Protein AF-A0A7W1TI96-F1 (afdb_monomer_lite)

Secondary structure (DSSP, 8-state):
-HHHHHHHHHHHHHHHHHHHHHHHHHHHHHHHHHHHHHT-GGGG--SEEEEE--S-HHHHHHHHHHHHHHHHTTS-SEEEEEESSTHHHHHHHHHTT--GGGEEEEE-SSHHHHHHHHHHHHHTSSPPPEEEE--HHHHHHHHHHHHTTT--EEE---SS-SS--HHHHHHHHHHHHHHHHHHHHTT-

Sequence (188 aa):
MRPVIAQLIWRAVRRVLGLLFLIALVLTGTGGAIVVQGSRDEADRADTAVLMSDGDALSRAARVERATSLYLNSHISRIIVVGQAPAQAQAILLNRGVQADKLQMIRAPSQQAQLDQLHSAFATGRPIDALLIAEPVEILRLLKMAHDRGLPLRGAPTSRTSAIDLGAVVDEVGRYFTYVLASASAQR

Radius of gyration: 21.71 Å; chains: 1; bounding box: 54×40×67 Å

pLDDT: mean 86.13, std 12.38, range [48.81, 98.19]

Structure (mmCIF, N/CA/C/O backbone):
data_AF-A0A7W1TI96-F1
#
_entry.id   AF-A0A7W1TI96-F1
#
loop_
_atom_site.group_PDB
_atom_site.id
_atom_site.type_symbol
_atom_site.label_atom_id
_atom_site.label_alt_id
_atom_site.label_comp_id
_atom_site.label_asym_id
_atom_site.label_entity_id
_atom_site.label_seq_id
_atom_site.pdbx_PDB_ins_code
_atom_site.Cartn_x
_atom_site.Cartn_y
_atom_site.Cartn_z
_atom_site.occupancy
_atom_site.B_iso_or_equiv
_atom_site.auth_seq_id
_atom_site.auth_comp_id
_atom_site.auth_asym_id
_atom_site.auth_atom_id
_atom_site.pdbx_PDB_model_num
ATOM 1 N N . MET A 1 1 ? 37.351 -5.471 -52.566 1.00 57.81 1 MET A N 1
ATOM 2 C CA . MET A 1 1 ? 37.115 -5.943 -51.177 1.00 57.81 1 MET A CA 1
ATOM 3 C C . MET A 1 1 ? 36.205 -5.053 -50.311 1.00 57.81 1 MET A C 1
ATOM 5 O O . MET A 1 1 ? 35.706 -5.541 -49.309 1.00 57.81 1 MET A O 1
ATOM 9 N N . ARG A 1 2 ? 35.888 -3.801 -50.685 1.00 57.34 2 ARG A N 1
ATOM 10 C CA . ARG A 1 2 ? 34.991 -2.914 -49.907 1.00 57.34 2 ARG A CA 1
ATOM 11 C C . ARG A 1 2 ? 33.478 -3.261 -49.841 1.00 57.34 2 ARG A C 1
ATOM 13 O O . ARG A 1 2 ? 32.876 -2.908 -48.830 1.00 57.34 2 ARG A O 1
ATOM 20 N N . PRO A 1 3 ? 32.833 -3.950 -50.810 1.00 71.56 3 PRO A N 1
ATOM 21 C CA . PRO A 1 3 ? 31.372 -4.122 -50.768 1.00 71.56 3 PRO A CA 1
ATOM 22 C C . PRO A 1 3 ? 30.894 -5.171 -49.749 1.00 71.56 3 PRO A C 1
ATOM 24 O O . PRO A 1 3 ? 29.770 -5.087 -49.262 1.00 71.56 3 PRO A O 1
ATOM 27 N N . VAL A 1 4 ? 31.749 -6.130 -49.374 1.00 78.31 4 VAL A N 1
ATOM 28 C CA . VAL A 1 4 ? 31.388 -7.217 -48.443 1.00 78.31 4 VAL A CA 1
ATOM 29 C C . VAL A 1 4 ? 31.266 -6.705 -47.002 1.00 78.31 4 VAL A C 1
ATOM 31 O O . VAL A 1 4 ? 30.338 -7.073 -46.286 1.00 78.31 4 VAL A O 1
ATOM 34 N N . ILE A 1 5 ? 32.153 -5.789 -46.595 1.00 79.56 5 ILE A N 1
ATOM 35 C CA . ILE A 1 5 ? 32.133 -5.181 -45.255 1.00 79.56 5 ILE A CA 1
ATOM 36 C C . ILE A 1 5 ? 30.872 -4.320 -45.079 1.00 79.56 5 ILE A C 1
ATOM 38 O O . ILE A 1 5 ? 30.198 -4.414 -44.055 1.00 79.56 5 ILE A O 1
ATOM 42 N N . ALA A 1 6 ? 30.488 -3.557 -46.109 1.00 81.50 6 ALA A N 1
ATOM 43 C CA . ALA A 1 6 ? 29.274 -2.740 -46.086 1.00 81.50 6 ALA A CA 1
ATOM 44 C C . ALA A 1 6 ? 27.995 -3.586 -45.920 1.00 81.50 6 ALA A C 1
ATOM 46 O O . ALA A 1 6 ? 27.110 -3.227 -45.144 1.00 81.50 6 ALA A O 1
ATOM 47 N N . GLN A 1 7 ? 27.911 -4.744 -46.584 1.00 83.56 7 GLN A N 1
ATOM 48 C CA . GLN A 1 7 ? 26.760 -5.649 -46.461 1.00 83.56 7 GLN A CA 1
ATOM 49 C C . GLN A 1 7 ? 26.653 -6.307 -45.077 1.00 83.56 7 GLN A C 1
ATOM 51 O O . GLN A 1 7 ? 25.543 -6.497 -44.571 1.00 83.56 7 GLN A O 1
ATOM 56 N N . LEU A 1 8 ? 27.781 -6.646 -44.448 1.00 83.62 8 LEU A N 1
ATOM 57 C CA . LEU A 1 8 ? 27.800 -7.206 -43.093 1.00 83.62 8 LEU A CA 1
ATOM 58 C C . LEU A 1 8 ? 27.370 -6.169 -42.048 1.00 83.62 8 LEU A C 1
ATOM 60 O O . LEU A 1 8 ? 26.521 -6.473 -41.207 1.00 83.62 8 LEU A O 1
ATOM 64 N N . ILE A 1 9 ? 27.873 -4.935 -42.155 1.00 87.25 9 ILE A N 1
ATOM 65 C CA . ILE A 1 9 ? 27.479 -3.821 -41.278 1.00 87.25 9 ILE A CA 1
ATOM 66 C C . ILE A 1 9 ? 25.983 -3.530 -41.431 1.00 87.25 9 ILE A C 1
ATOM 68 O O . ILE A 1 9 ? 25.269 -3.443 -40.434 1.00 87.25 9 ILE A O 1
ATOM 72 N N . TRP A 1 10 ? 25.472 -3.474 -42.664 1.00 92.31 10 TRP A N 1
ATOM 73 C CA . TRP A 1 10 ? 24.050 -3.227 -42.917 1.00 92.31 10 TRP A CA 1
ATOM 74 C C . TRP A 1 10 ? 23.138 -4.295 -42.295 1.00 92.31 10 TRP A C 1
ATOM 76 O O . TRP A 1 10 ? 22.109 -3.981 -41.694 1.00 92.31 10 TRP A O 1
ATOM 86 N N . ARG A 1 11 ? 23.531 -5.574 -42.373 1.00 88.31 11 ARG A N 1
ATOM 87 C CA . ARG A 1 11 ? 22.797 -6.679 -41.733 1.00 88.31 11 ARG A CA 1
ATOM 88 C C . ARG A 1 11 ? 22.798 -6.572 -40.209 1.00 88.31 11 ARG A C 1
ATOM 90 O O . ARG A 1 11 ? 21.765 -6.846 -39.598 1.00 88.31 11 ARG A O 1
ATOM 97 N N . ALA A 1 12 ? 23.921 -6.182 -39.607 1.00 87.25 12 ALA A N 1
ATOM 98 C CA . ALA A 1 12 ? 24.024 -5.983 -38.163 1.00 87.25 12 ALA A CA 1
ATOM 99 C C . ALA A 1 12 ? 23.146 -4.812 -37.695 1.00 87.25 12 ALA A C 1
ATOM 101 O O . ALA A 1 12 ? 22.328 -4.991 -36.795 1.00 87.25 12 ALA A O 1
ATOM 102 N N . VAL A 1 13 ? 23.22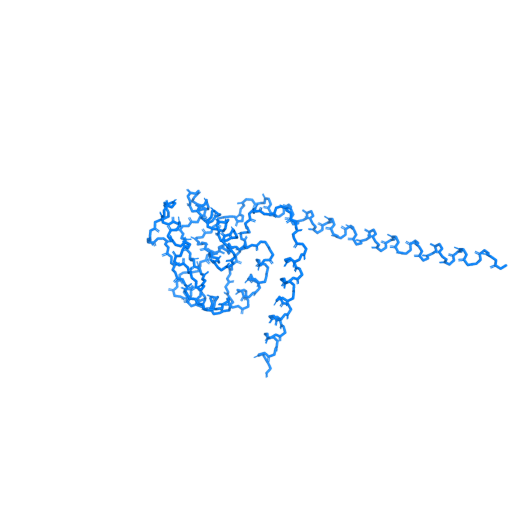1 -3.663 -38.375 1.00 92.19 13 VAL A N 1
ATOM 103 C CA . VAL A 1 13 ? 22.394 -2.479 -38.081 1.00 92.19 13 VAL A CA 1
ATOM 104 C C . VAL A 1 13 ? 20.906 -2.810 -38.173 1.00 92.19 13 VAL A C 1
ATOM 106 O O . VAL A 1 13 ? 20.147 -2.494 -37.259 1.00 92.19 13 VAL A O 1
ATOM 109 N N . ARG A 1 14 ? 20.481 -3.528 -39.222 1.00 93.12 14 ARG A N 1
ATOM 110 C CA . ARG A 1 14 ? 19.075 -3.930 -39.382 1.00 93.12 14 ARG A CA 1
ATOM 111 C C . ARG A 1 14 ? 18.589 -4.835 -38.247 1.00 93.12 14 ARG A C 1
ATOM 113 O O . ARG A 1 14 ? 17.446 -4.710 -37.820 1.00 93.12 14 ARG A O 1
ATOM 120 N N . ARG A 1 15 ? 19.438 -5.745 -37.757 1.00 91.12 15 ARG A N 1
ATOM 121 C CA . ARG A 1 15 ? 19.101 -6.621 -36.621 1.00 91.12 15 ARG A CA 1
ATOM 122 C C . ARG A 1 15 ? 18.980 -5.837 -35.320 1.00 91.12 15 ARG A C 1
ATOM 124 O O . ARG A 1 15 ? 18.021 -6.058 -34.590 1.00 91.12 15 ARG A O 1
ATOM 131 N N . VAL A 1 16 ? 19.905 -4.915 -35.058 1.00 89.75 16 VAL A N 1
ATOM 132 C CA . VAL A 1 16 ? 19.862 -4.063 -33.861 1.00 89.75 16 VAL A CA 1
ATOM 133 C C . VAL A 1 16 ? 18.617 -3.177 -33.875 1.00 89.75 16 VAL A C 1
ATOM 135 O O . VAL A 1 16 ? 17.892 -3.145 -32.888 1.00 89.75 16 VAL A O 1
ATOM 138 N N . LEU A 1 17 ? 18.303 -2.537 -35.005 1.00 91.56 17 LEU A N 1
ATOM 139 C CA . LEU A 1 17 ? 17.076 -1.747 -35.152 1.00 91.56 17 LEU A CA 1
ATOM 140 C C . LEU A 1 17 ? 15.813 -2.595 -34.969 1.00 91.56 17 LEU A C 1
ATOM 142 O O . LEU A 1 17 ? 14.894 -2.167 -34.280 1.00 91.56 17 LEU A O 1
ATOM 146 N N . GLY A 1 18 ? 15.779 -3.805 -35.536 1.00 93.00 18 GLY A N 1
ATOM 147 C CA . GLY A 1 18 ? 14.663 -4.733 -35.343 1.00 93.00 18 GLY A CA 1
ATOM 148 C C . GLY A 1 18 ? 14.475 -5.134 -33.877 1.00 93.00 18 GLY A C 1
ATOM 149 O O . GLY A 1 18 ? 13.346 -5.165 -33.394 1.00 93.00 18 GLY A O 1
ATOM 150 N N . LEU A 1 19 ? 15.571 -5.379 -33.152 1.00 91.56 19 LEU A N 1
ATOM 151 C CA . LEU A 1 19 ? 15.536 -5.689 -31.723 1.00 91.56 19 LEU A CA 1
ATOM 152 C C . LEU A 1 19 ? 15.046 -4.491 -30.899 1.00 91.56 19 LEU A C 1
ATOM 154 O O . LEU A 1 19 ? 14.174 -4.653 -30.053 1.00 91.56 19 LEU A O 1
ATOM 158 N N . LEU A 1 20 ? 15.566 -3.290 -31.167 1.00 90.31 20 LEU A N 1
ATOM 159 C CA . LEU A 1 20 ? 15.141 -2.065 -30.484 1.00 90.31 20 LEU A CA 1
ATOM 160 C C . LEU A 1 20 ? 13.660 -1.768 -30.732 1.00 90.31 20 LEU A C 1
ATOM 162 O O . LEU A 1 20 ? 12.947 -1.413 -29.798 1.00 90.31 20 LEU A O 1
ATOM 166 N N . PHE A 1 21 ? 13.184 -1.967 -31.962 1.00 91.94 21 PHE A N 1
ATOM 167 C CA . PHE A 1 21 ? 11.772 -1.813 -32.298 1.00 91.94 21 PHE A CA 1
ATOM 168 C C . PHE A 1 21 ? 10.899 -2.829 -31.555 1.00 91.94 21 PHE A C 1
ATOM 170 O O . PHE A 1 21 ? 9.871 -2.456 -30.999 1.00 91.94 21 PHE A O 1
ATOM 177 N N . LEU A 1 22 ? 11.326 -4.094 -31.481 1.00 89.88 22 LEU A N 1
ATOM 178 C CA . LEU A 1 22 ? 10.620 -5.123 -30.719 1.00 89.88 22 LEU A CA 1
ATOM 179 C C . LEU A 1 22 ? 10.555 -4.771 -29.225 1.00 89.88 22 LEU A C 1
ATOM 181 O O . LEU A 1 22 ? 9.485 -4.858 -28.630 1.00 89.88 22 LEU A O 1
ATOM 185 N N . ILE A 1 23 ? 11.671 -4.331 -28.633 1.00 86.44 23 ILE A N 1
ATOM 186 C CA . ILE A 1 23 ? 11.723 -3.885 -27.233 1.00 86.44 23 ILE A CA 1
ATOM 187 C C . ILE A 1 23 ? 10.769 -2.708 -27.016 1.00 86.44 23 ILE A C 1
ATOM 189 O O . ILE A 1 23 ? 9.973 -2.738 -26.082 1.00 86.44 23 ILE A O 1
ATOM 193 N N . ALA A 1 24 ? 10.796 -1.701 -27.892 1.00 86.56 24 ALA A N 1
ATOM 194 C CA . ALA A 1 24 ? 9.890 -0.558 -27.815 1.00 86.56 24 ALA A CA 1
ATOM 195 C C . ALA A 1 24 ? 8.417 -0.984 -27.922 1.00 86.56 24 ALA A C 1
ATOM 197 O O . ALA A 1 24 ? 7.582 -0.488 -27.167 1.00 86.56 24 ALA A O 1
ATOM 198 N N . LEU A 1 25 ? 8.097 -1.934 -28.807 1.00 87.81 25 LEU A N 1
ATOM 199 C CA . LEU A 1 25 ? 6.744 -2.460 -28.977 1.00 87.81 25 LEU A CA 1
ATOM 200 C C . LEU A 1 25 ? 6.269 -3.208 -27.726 1.00 87.81 25 LEU A C 1
ATOM 202 O O . LEU A 1 25 ? 5.147 -2.991 -27.277 1.00 8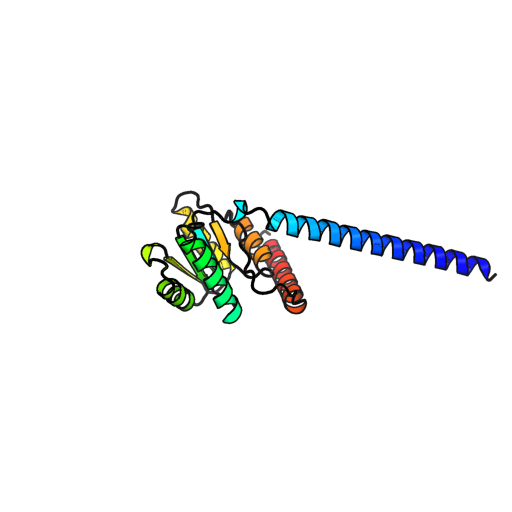7.81 25 LEU A O 1
ATOM 206 N N . VAL A 1 26 ? 7.131 -4.039 -27.131 1.00 85.19 26 VAL A N 1
ATOM 207 C CA . VAL A 1 26 ? 6.838 -4.737 -25.872 1.00 85.19 26 VAL A CA 1
ATOM 208 C C . VAL A 1 26 ? 6.634 -3.726 -24.750 1.00 85.19 26 VAL A C 1
ATOM 210 O O . VAL A 1 26 ? 5.613 -3.782 -24.072 1.00 85.19 26 VAL A O 1
ATOM 213 N N . LEU A 1 27 ? 7.535 -2.759 -24.579 1.00 78.62 27 LEU A N 1
ATOM 214 C CA . LEU A 1 27 ? 7.408 -1.738 -23.535 1.00 78.62 27 LEU A CA 1
ATOM 215 C C . LEU A 1 27 ? 6.129 -0.909 -23.699 1.00 78.62 27 LEU A C 1
ATOM 217 O O . LEU A 1 27 ? 5.429 -0.671 -22.719 1.00 78.62 27 LEU A O 1
ATOM 221 N N . THR A 1 28 ? 5.780 -0.532 -24.929 1.00 75.56 28 THR A N 1
ATOM 222 C CA . THR A 1 28 ? 4.574 0.260 -25.216 1.00 75.56 28 THR A CA 1
ATOM 223 C C . THR A 1 28 ? 3.301 -0.563 -25.034 1.00 75.56 28 THR A C 1
ATOM 225 O O . THR A 1 28 ? 2.344 -0.083 -24.434 1.00 75.56 28 THR A O 1
ATOM 228 N N . GLY A 1 29 ? 3.287 -1.816 -25.497 1.00 74.31 29 GLY A N 1
ATOM 229 C CA . GLY A 1 29 ? 2.151 -2.723 -25.327 1.00 74.31 29 GLY A CA 1
ATOM 230 C C . GLY A 1 29 ? 1.895 -3.057 -23.859 1.00 74.31 29 GLY A C 1
ATOM 231 O O . GLY A 1 29 ? 0.760 -2.985 -23.392 1.00 74.31 29 GLY A O 1
ATOM 232 N N . THR A 1 30 ? 2.960 -3.343 -23.108 1.00 71.50 30 THR A N 1
ATOM 233 C CA . THR A 1 30 ? 2.866 -3.629 -21.669 1.00 71.50 30 THR A CA 1
ATOM 234 C C . THR A 1 30 ? 2.482 -2.368 -20.892 1.00 71.50 30 THR A C 1
ATOM 236 O O . THR A 1 30 ? 1.588 -2.416 -20.054 1.00 71.50 30 THR A O 1
ATOM 239 N N . GLY A 1 31 ? 3.081 -1.217 -21.220 1.00 63.94 31 GLY A N 1
ATOM 240 C CA . GLY A 1 31 ? 2.743 0.075 -20.619 1.00 63.94 31 GLY A CA 1
ATOM 241 C C . GLY A 1 31 ? 1.288 0.481 -20.865 1.00 63.94 31 GLY A C 1
ATOM 242 O O . GLY A 1 31 ? 0.594 0.877 -19.933 1.00 63.94 31 GLY A O 1
ATOM 243 N N . GLY A 1 32 ? 0.788 0.307 -22.091 1.00 58.81 32 GLY A N 1
ATOM 244 C CA . GLY A 1 32 ? -0.608 0.579 -22.438 1.00 58.81 32 GLY A CA 1
ATOM 245 C C . GLY A 1 32 ? -1.593 -0.333 -21.703 1.00 58.81 32 GLY A C 1
ATOM 246 O O . GLY A 1 32 ? -2.607 0.142 -21.194 1.00 58.81 32 GLY A O 1
ATOM 247 N N . ALA A 1 33 ? -1.277 -1.626 -21.574 1.00 60.78 33 ALA A N 1
ATOM 248 C CA . ALA A 1 33 ? -2.098 -2.566 -20.812 1.00 60.78 33 ALA A CA 1
ATOM 249 C C . ALA A 1 33 ? -2.179 -2.194 -19.321 1.00 60.78 33 ALA A C 1
ATOM 251 O O . ALA A 1 33 ? -3.256 -2.284 -18.733 1.00 60.78 33 ALA A O 1
ATOM 252 N N . ILE A 1 34 ? -1.077 -1.718 -18.731 1.00 60.72 34 ILE A N 1
ATOM 253 C CA . ILE A 1 34 ? -1.038 -1.243 -17.340 1.00 60.72 34 ILE A CA 1
ATOM 254 C C . ILE A 1 34 ? -1.943 -0.016 -17.157 1.00 60.72 34 ILE A C 1
ATOM 256 O O . ILE A 1 34 ? -2.713 0.035 -16.200 1.00 60.72 34 ILE A O 1
ATOM 260 N N . VAL A 1 35 ? -1.913 0.941 -18.092 1.00 59.09 35 VAL A N 1
ATOM 261 C CA . VAL A 1 35 ? -2.764 2.145 -18.035 1.00 59.09 35 VAL A CA 1
ATOM 262 C C . VAL A 1 35 ? -4.248 1.789 -18.152 1.00 59.09 35 VAL A C 1
ATOM 264 O O . VAL A 1 35 ? -5.061 2.262 -17.362 1.00 59.09 35 VAL A O 1
ATOM 267 N N . VAL A 1 36 ? -4.609 0.921 -19.102 1.00 56.41 36 VAL A N 1
ATOM 268 C CA . VAL A 1 36 ? -6.010 0.518 -19.307 1.00 56.41 36 VAL A CA 1
ATOM 269 C C . VAL A 1 36 ? -6.534 -0.285 -18.114 1.00 56.41 36 VAL A C 1
ATOM 271 O O . VAL A 1 36 ? -7.655 -0.047 -17.668 1.00 56.41 36 VAL A O 1
ATOM 274 N N . GLN A 1 37 ? -5.731 -1.185 -17.542 1.00 55.09 37 GLN A N 1
ATOM 275 C CA . GLN A 1 37 ? -6.130 -1.936 -16.347 1.00 55.09 37 GLN A CA 1
ATOM 276 C C . GLN A 1 37 ? -6.225 -1.048 -15.100 1.00 55.09 37 GLN A C 1
ATOM 278 O O . GLN A 1 37 ? -7.127 -1.256 -14.294 1.00 55.09 37 GLN A O 1
ATOM 283 N N . GLY A 1 38 ? -5.377 -0.022 -14.979 1.00 50.00 38 GLY A N 1
ATOM 284 C CA . GLY A 1 38 ? -5.457 0.966 -13.899 1.00 50.00 38 GLY A CA 1
ATOM 285 C C . GLY A 1 38 ? -6.702 1.860 -13.949 1.00 50.00 38 GLY A C 1
ATOM 286 O O . GLY A 1 38 ? -7.056 2.449 -12.936 1.00 50.00 38 GLY A O 1
ATOM 287 N N . SER A 1 39 ? -7.380 1.947 -15.100 1.00 48.81 39 SER A N 1
ATOM 288 C CA . SER A 1 39 ? -8.578 2.782 -15.292 1.00 48.81 39 SER A CA 1
ATOM 289 C C . SER A 1 39 ? -9.915 2.080 -15.014 1.00 48.81 39 SER A C 1
ATOM 291 O O . SER A 1 39 ? -10.964 2.718 -15.067 1.00 48.81 39 SER A O 1
ATOM 293 N N . ARG A 1 40 ? -9.918 0.770 -14.721 1.00 50.56 40 ARG A N 1
ATOM 294 C CA . ARG A 1 40 ? -11.144 0.062 -14.319 1.00 50.56 40 ARG A CA 1
ATOM 295 C C . ARG A 1 40 ? -11.414 0.295 -12.828 1.00 50.56 40 ARG A C 1
ATOM 297 O O . ARG A 1 40 ? -10.944 -0.455 -11.978 1.00 50.56 40 ARG A O 1
ATOM 304 N N . ASP A 1 41 ? -12.229 1.314 -12.563 1.00 51.53 41 ASP A N 1
ATOM 305 C CA . ASP A 1 41 ? -12.800 1.767 -11.276 1.00 51.53 41 ASP A CA 1
ATOM 306 C C . ASP A 1 41 ? -13.378 0.670 -10.346 1.00 51.53 41 ASP A C 1
ATOM 308 O O . ASP A 1 41 ? -13.658 0.917 -9.174 1.00 51.53 41 ASP A O 1
ATOM 312 N N . GLU A 1 42 ? -13.550 -0.566 -10.816 1.00 48.91 42 GLU A N 1
ATOM 313 C CA . GLU A 1 42 ? -14.016 -1.695 -9.998 1.00 48.91 42 GLU A CA 1
ATOM 314 C C . GLU A 1 42 ? -12.94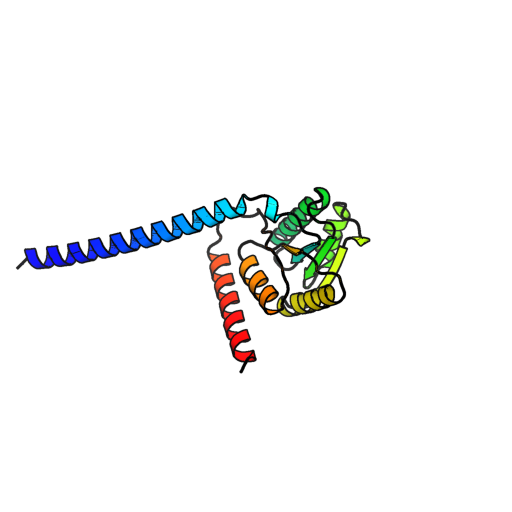3 -2.227 -9.029 1.00 48.91 42 GLU A C 1
ATOM 316 O O . GLU A 1 42 ? -13.265 -2.939 -8.076 1.00 48.91 42 GLU A O 1
ATOM 321 N N . ALA A 1 43 ? -11.673 -1.854 -9.218 1.00 56.09 43 ALA A N 1
ATOM 322 C CA . ALA A 1 43 ? -10.571 -2.288 -8.360 1.00 56.09 43 ALA A CA 1
ATOM 323 C C . ALA A 1 43 ? -10.514 -1.586 -6.986 1.00 56.09 43 ALA A C 1
ATOM 325 O O . ALA A 1 43 ? -9.838 -2.094 -6.094 1.00 56.09 43 ALA A O 1
ATOM 326 N N . ASP A 1 44 ? -11.238 -0.479 -6.784 1.00 67.88 44 ASP A N 1
ATOM 327 C CA . ASP A 1 44 ? -11.075 0.386 -5.603 1.00 67.88 44 ASP A CA 1
ATOM 328 C C . ASP A 1 44 ? -12.047 0.098 -4.444 1.00 67.88 44 ASP A C 1
ATOM 330 O O . ASP A 1 44 ? -11.891 0.683 -3.374 1.00 67.88 44 ASP A O 1
ATOM 334 N N . ARG A 1 45 ? -13.042 -0.789 -4.599 1.00 83.62 45 ARG A N 1
ATOM 335 C CA . ARG A 1 45 ? -13.914 -1.195 -3.477 1.00 83.62 45 ARG A CA 1
ATOM 336 C C . ARG A 1 45 ? -13.357 -2.412 -2.760 1.00 83.62 45 ARG A C 1
ATOM 338 O O . ARG A 1 45 ? -13.143 -3.432 -3.407 1.00 83.62 45 ARG A O 1
ATOM 345 N N . ALA A 1 46 ? -13.186 -2.323 -1.446 1.00 90.88 46 ALA A N 1
ATOM 346 C CA . ALA A 1 46 ? -12.793 -3.432 -0.578 1.00 90.88 46 ALA A CA 1
ATOM 347 C C . ALA A 1 46 ? -13.348 -3.221 0.834 1.00 90.88 46 ALA A C 1
ATOM 349 O O . ALA A 1 46 ? -13.712 -2.108 1.198 1.00 90.88 46 ALA A O 1
ATOM 350 N N . ASP A 1 47 ? -13.376 -4.249 1.677 1.00 92.75 47 ASP A N 1
ATOM 351 C CA . ASP A 1 47 ? -13.869 -4.073 3.047 1.00 92.75 47 ASP A CA 1
ATOM 352 C C . ASP A 1 47 ? -12.885 -3.257 3.894 1.00 92.75 47 ASP A C 1
ATOM 354 O O . ASP A 1 47 ? -13.291 -2.447 4.737 1.00 92.75 47 ASP A O 1
ATOM 358 N N . THR A 1 48 ? -11.584 -3.456 3.667 1.00 94.88 48 THR A N 1
ATOM 359 C CA . THR A 1 48 ? -10.505 -2.891 4.485 1.00 94.88 48 THR A CA 1
ATOM 360 C C . THR A 1 48 ? -9.377 -2.319 3.628 1.00 94.88 48 THR A C 1
ATOM 362 O O . THR A 1 48 ? -9.013 -2.890 2.607 1.00 94.88 48 THR A O 1
ATOM 365 N N . ALA A 1 49 ? -8.754 -1.227 4.067 1.00 95.88 49 ALA A N 1
ATOM 366 C CA . ALA A 1 49 ? -7.446 -0.816 3.561 1.00 95.88 49 ALA A CA 1
ATOM 367 C C . ALA A 1 49 ? -6.334 -1.140 4.559 1.00 95.88 49 ALA A C 1
ATOM 369 O O . ALA A 1 49 ? -6.477 -0.931 5.760 1.00 95.88 49 ALA A O 1
ATOM 370 N N . VAL A 1 50 ? -5.203 -1.596 4.041 1.00 96.75 50 VAL A N 1
ATOM 371 C CA . VAL A 1 50 ? -3.941 -1.804 4.740 1.00 96.75 50 VAL A CA 1
ATOM 372 C C . VAL A 1 50 ? -3.008 -0.668 4.342 1.00 96.75 50 VAL A C 1
ATOM 374 O O . VAL A 1 50 ? -2.508 -0.614 3.221 1.00 96.75 50 VAL A O 1
ATOM 377 N N . LEU A 1 51 ? -2.790 0.264 5.260 1.00 96.44 51 LEU A N 1
ATOM 378 C CA . LEU A 1 51 ? -1.951 1.437 5.062 1.00 96.44 51 LEU A CA 1
ATOM 379 C C . LEU A 1 51 ? -0.543 1.174 5.598 1.00 96.44 51 LEU A C 1
ATOM 381 O O . LEU A 1 51 ? -0.354 1.090 6.812 1.00 96.44 51 LEU A O 1
ATOM 385 N N . MET A 1 52 ? 0.454 1.138 4.718 1.00 95.19 52 MET A N 1
ATOM 386 C CA . MET A 1 52 ? 1.856 1.077 5.139 1.00 95.19 52 MET A CA 1
ATOM 387 C C . MET A 1 52 ? 2.314 2.468 5.596 1.00 95.19 52 MET A C 1
ATOM 389 O O . MET A 1 52 ? 2.429 3.384 4.780 1.00 95.19 52 MET A O 1
ATOM 393 N N . SER A 1 53 ? 2.566 2.657 6.892 1.00 93.50 53 SER A N 1
ATOM 394 C CA . SER A 1 53 ? 2.935 3.964 7.465 1.00 93.50 53 SER A CA 1
ATOM 395 C C . SER A 1 53 ? 4.434 4.281 7.409 1.00 93.50 53 SER A C 1
ATOM 397 O O . SER A 1 53 ? 4.826 5.426 7.647 1.00 93.50 53 SER A O 1
ATOM 399 N N . ASP A 1 54 ? 5.268 3.282 7.117 1.00 89.81 54 ASP A N 1
ATOM 400 C CA . ASP A 1 54 ? 6.720 3.449 7.000 1.00 89.81 54 ASP A CA 1
ATOM 401 C C . ASP A 1 54 ? 7.099 4.188 5.714 1.00 89.81 54 ASP A C 1
ATOM 403 O O . ASP A 1 54 ? 6.401 4.090 4.713 1.00 89.81 54 ASP A O 1
ATOM 407 N N . GLY A 1 55 ? 8.214 4.915 5.732 1.00 84.94 55 GLY A N 1
ATOM 408 C CA . GLY A 1 55 ? 8.651 5.775 4.629 1.00 84.94 55 GLY A CA 1
ATOM 409 C C . GLY A 1 55 ? 8.826 7.220 5.080 1.00 84.94 55 GLY A C 1
ATOM 410 O O . GLY A 1 55 ? 8.627 7.544 6.256 1.00 84.94 55 GLY A O 1
ATOM 411 N N . ASP A 1 56 ? 9.220 8.095 4.162 1.00 86.12 56 ASP A N 1
ATOM 412 C CA . ASP A 1 56 ? 9.379 9.518 4.451 1.00 86.12 56 ASP A CA 1
ATOM 413 C C . ASP A 1 56 ? 8.025 10.206 4.748 1.00 86.12 56 ASP A C 1
ATOM 415 O O . ASP A 1 56 ? 6.941 9.654 4.529 1.00 86.12 56 ASP A O 1
ATOM 419 N N . ALA A 1 57 ? 8.076 11.429 5.284 1.00 83.19 57 ALA A N 1
ATOM 420 C CA . ALA A 1 57 ? 6.879 12.171 5.688 1.00 83.19 57 ALA A CA 1
ATOM 421 C C . ALA A 1 57 ? 5.934 12.487 4.515 1.00 83.19 57 ALA A C 1
ATOM 423 O O . ALA A 1 57 ? 4.716 12.533 4.696 1.00 83.19 57 ALA A O 1
ATOM 424 N N . LEU A 1 58 ? 6.485 12.696 3.321 1.00 82.81 58 LEU A N 1
ATOM 425 C CA . LEU A 1 58 ? 5.735 13.021 2.118 1.00 82.81 58 LEU A CA 1
ATOM 426 C C . LEU A 1 58 ? 4.989 11.779 1.610 1.00 82.81 58 LEU A C 1
ATOM 428 O O . LEU A 1 58 ? 3.765 11.822 1.449 1.00 82.81 58 LEU A O 1
ATOM 432 N N . SER A 1 59 ? 5.686 10.662 1.435 1.00 86.44 59 SER A N 1
ATOM 433 C CA . SER A 1 59 ? 5.093 9.367 1.087 1.00 86.44 59 SER A CA 1
ATOM 434 C C . SER A 1 59 ? 3.992 8.995 2.085 1.00 86.44 59 SER A C 1
ATOM 436 O O . SER A 1 59 ? 2.851 8.727 1.709 1.00 86.44 59 SER A O 1
ATOM 438 N N . ARG A 1 60 ? 4.266 9.120 3.391 1.00 91.31 60 ARG A N 1
ATOM 439 C CA . ARG A 1 60 ? 3.271 8.866 4.446 1.00 91.31 60 ARG A CA 1
ATOM 440 C C . ARG A 1 60 ? 2.029 9.748 4.314 1.00 91.31 60 ARG A C 1
ATOM 442 O O . ARG A 1 60 ? 0.916 9.240 4.432 1.00 91.31 60 ARG A O 1
ATOM 449 N N . ALA A 1 61 ? 2.194 11.045 4.051 1.00 91.69 61 ALA A N 1
ATOM 450 C CA . ALA A 1 61 ? 1.071 11.966 3.881 1.00 91.69 61 ALA A CA 1
ATOM 451 C C . ALA A 1 61 ? 0.181 11.585 2.686 1.00 91.69 61 ALA A C 1
ATOM 453 O O . ALA A 1 61 ? -1.041 11.577 2.825 1.00 91.69 61 ALA A O 1
ATOM 454 N N . ALA A 1 62 ? 0.780 11.208 1.551 1.00 91.44 62 ALA A N 1
ATOM 455 C CA . ALA A 1 62 ? 0.035 10.797 0.359 1.00 91.44 62 ALA A CA 1
ATOM 456 C C . ALA A 1 62 ? -0.737 9.489 0.579 1.00 91.44 62 ALA A C 1
ATOM 458 O O . ALA A 1 62 ? -1.894 9.368 0.177 1.00 91.44 62 ALA A O 1
ATOM 459 N N . ARG A 1 63 ? -0.134 8.521 1.276 1.00 94.31 63 ARG A N 1
ATOM 460 C CA . ARG A 1 63 ? -0.816 7.267 1.622 1.00 94.31 63 ARG A CA 1
ATOM 461 C C . ARG A 1 63 ? -1.982 7.507 2.587 1.00 94.31 63 ARG A C 1
ATOM 463 O O . ARG A 1 63 ? -3.063 6.957 2.385 1.00 94.31 63 ARG A O 1
ATOM 470 N N . VAL A 1 64 ? -1.800 8.366 3.595 1.00 95.94 64 VAL A N 1
ATOM 471 C CA . VAL A 1 64 ? -2.881 8.774 4.513 1.00 95.94 64 VAL A CA 1
ATOM 472 C C . VAL A 1 64 ? -4.004 9.490 3.762 1.00 95.94 64 VAL A C 1
ATOM 474 O O . VAL A 1 64 ? -5.176 9.230 4.026 1.00 95.94 64 VAL A O 1
ATOM 477 N N . GLU A 1 65 ? -3.675 10.365 2.814 1.00 95.31 65 GLU A N 1
ATOM 478 C CA . GLU A 1 65 ? -4.655 11.047 1.967 1.00 95.31 65 GLU A CA 1
ATOM 479 C C . GLU A 1 65 ? -5.472 10.072 1.121 1.00 95.31 65 GLU A C 1
ATOM 481 O O . GLU A 1 65 ? -6.700 10.135 1.159 1.00 95.31 65 GLU A O 1
ATOM 486 N N . ARG A 1 66 ? -4.819 9.113 0.456 1.00 94.19 66 ARG A N 1
ATOM 487 C CA . ARG A 1 66 ? -5.503 8.059 -0.306 1.00 94.19 66 ARG A CA 1
ATOM 488 C C . ARG A 1 66 ? -6.401 7.195 0.583 1.00 94.19 66 ARG A C 1
ATOM 490 O O . ARG A 1 66 ? -7.535 6.914 0.216 1.00 94.19 66 ARG A O 1
ATOM 497 N N . ALA A 1 67 ? -5.928 6.797 1.764 1.00 95.81 67 ALA A N 1
ATOM 498 C CA . ALA A 1 67 ? -6.730 6.008 2.700 1.00 95.81 67 ALA A CA 1
ATOM 499 C C . ALA A 1 67 ? -7.954 6.789 3.207 1.00 95.81 67 ALA A C 1
ATOM 501 O O . ALA A 1 67 ? -9.050 6.241 3.302 1.00 95.81 67 ALA A O 1
ATOM 502 N N . THR A 1 68 ? -7.772 8.084 3.481 1.00 96.94 68 THR A N 1
ATOM 503 C CA . THR A 1 68 ? -8.857 8.985 3.887 1.00 96.94 68 THR A CA 1
ATOM 504 C C . THR A 1 68 ? -9.899 9.107 2.779 1.00 96.94 68 THR A C 1
ATOM 506 O O . THR A 1 68 ? -11.087 8.966 3.054 1.00 96.94 68 THR A O 1
ATOM 509 N N . SER A 1 69 ? -9.482 9.350 1.531 1.00 95.06 69 SER A N 1
ATOM 510 C CA . SER A 1 69 ? -10.423 9.529 0.422 1.00 95.06 69 SER A CA 1
ATOM 511 C C . SER A 1 69 ? -11.218 8.257 0.140 1.00 95.06 69 SER A C 1
ATOM 513 O O . SER A 1 69 ? -12.435 8.334 0.002 1.00 95.06 69 SER A O 1
ATOM 515 N N . LEU A 1 70 ? -10.575 7.085 0.153 1.00 94.69 70 LEU A N 1
ATOM 516 C CA . LEU A 1 70 ? -11.267 5.800 0.015 1.00 94.69 70 LEU A CA 1
ATOM 517 C C . LEU A 1 70 ? -12.298 5.582 1.132 1.00 94.69 70 LEU A C 1
ATOM 519 O O . LEU A 1 70 ? -13.402 5.113 0.861 1.00 94.69 70 LEU A O 1
ATOM 523 N N . TYR A 1 71 ? -11.966 5.941 2.375 1.00 96.38 71 TYR A N 1
ATOM 524 C CA . TYR A 1 71 ? -12.878 5.795 3.511 1.00 96.38 71 TYR A CA 1
ATOM 525 C C . TYR A 1 71 ? -14.070 6.755 3.426 1.00 96.38 71 TYR A C 1
ATOM 527 O O . TYR A 1 71 ? -15.218 6.324 3.503 1.00 96.38 71 TYR A O 1
ATOM 535 N N . LEU A 1 72 ? -13.818 8.051 3.219 1.00 95.75 72 LEU A N 1
ATOM 536 C CA . LEU A 1 72 ? -14.874 9.069 3.168 1.00 95.75 72 LEU A CA 1
ATOM 537 C C . LEU A 1 72 ? -15.820 8.867 1.977 1.00 95.75 72 LEU A C 1
ATOM 539 O O . LEU A 1 72 ? -17.019 9.105 2.097 1.00 95.75 72 LEU A O 1
ATOM 543 N N . ASN A 1 73 ? -15.307 8.356 0.858 1.00 94.62 73 ASN A N 1
ATOM 544 C CA . ASN A 1 73 ? -16.104 8.017 -0.321 1.00 94.62 73 ASN A CA 1
ATOM 545 C C . ASN A 1 73 ? -16.756 6.619 -0.230 1.00 94.62 73 ASN A C 1
ATOM 547 O O . ASN A 1 73 ? -17.311 6.137 -1.214 1.00 94.62 73 ASN A O 1
ATOM 551 N N . SER A 1 74 ? -16.707 5.956 0.935 1.00 94.56 74 SER A N 1
ATOM 552 C CA . SER A 1 74 ? -17.314 4.635 1.182 1.00 94.56 74 SER A CA 1
ATOM 553 C C . SER A 1 74 ? -16.812 3.511 0.260 1.00 94.56 74 SER A C 1
ATOM 555 O O . SER A 1 74 ? -17.523 2.538 0.013 1.00 94.56 74 SER A O 1
ATOM 557 N N . HIS A 1 75 ? -15.582 3.620 -0.247 1.00 94.19 75 HIS A N 1
ATOM 558 C CA . HIS A 1 75 ? -14.919 2.535 -0.978 1.00 94.19 75 HIS A CA 1
ATOM 559 C C . HIS A 1 75 ? -14.316 1.484 -0.042 1.00 94.19 75 HIS A C 1
ATOM 561 O O . HIS A 1 75 ? -14.147 0.338 -0.451 1.00 94.19 75 HIS A O 1
ATOM 567 N N . ILE A 1 76 ? -14.016 1.874 1.200 1.00 95.19 76 ILE A N 1
ATOM 568 C CA . ILE A 1 76 ? -13.567 0.994 2.282 1.00 95.19 76 ILE A CA 1
ATOM 569 C C . ILE A 1 76 ? -14.322 1.296 3.574 1.00 95.19 76 ILE A C 1
ATOM 571 O O . ILE A 1 76 ? -14.751 2.426 3.798 1.00 95.19 76 ILE A O 1
ATOM 575 N N . SER A 1 77 ? -14.443 0.301 4.454 1.00 95.12 77 SER A N 1
ATOM 576 C CA . SER A 1 77 ? -15.148 0.446 5.740 1.00 95.12 77 SER A CA 1
ATOM 577 C C . SER A 1 77 ? -14.216 0.531 6.955 1.00 95.12 77 SER A C 1
ATOM 579 O O . SER A 1 77 ? -14.618 1.007 8.020 1.00 95.12 77 SER A O 1
ATOM 581 N N . ARG A 1 78 ? -12.967 0.074 6.808 1.00 95.94 78 ARG A N 1
ATOM 582 C CA . ARG A 1 78 ? -11.959 -0.008 7.874 1.00 95.94 78 ARG A CA 1
ATOM 583 C C . ARG A 1 78 ? -10.567 0.295 7.331 1.00 95.94 78 ARG A C 1
ATOM 585 O O . ARG A 1 78 ? -10.268 -0.020 6.181 1.00 95.94 78 ARG A O 1
ATOM 592 N N . ILE A 1 79 ? -9.698 0.846 8.175 1.00 97.25 79 ILE A N 1
ATOM 593 C CA . ILE A 1 79 ? -8.280 1.037 7.861 1.00 97.25 79 ILE A CA 1
ATOM 594 C C . ILE A 1 79 ? -7.433 0.344 8.930 1.00 97.25 79 ILE A C 1
ATOM 596 O O . ILE A 1 79 ? -7.558 0.612 10.125 1.00 97.25 79 ILE A O 1
ATOM 600 N N . ILE A 1 80 ? -6.541 -0.535 8.495 1.00 97.19 80 ILE A N 1
ATOM 601 C CA . ILE A 1 80 ? -5.482 -1.119 9.309 1.00 97.19 80 ILE A CA 1
ATOM 602 C C . ILE A 1 80 ? -4.202 -0.398 8.933 1.00 97.19 80 ILE A C 1
ATOM 604 O O . ILE A 1 80 ? -3.758 -0.460 7.790 1.00 97.19 80 ILE A O 1
ATOM 608 N N . VAL A 1 81 ? -3.600 0.297 9.882 1.00 97.75 81 VAL A N 1
ATOM 609 C CA . VAL A 1 81 ? -2.365 1.033 9.635 1.00 97.75 81 VAL A CA 1
ATOM 610 C C . VAL A 1 81 ? -1.207 0.262 10.259 1.00 97.75 81 VAL A C 1
ATOM 612 O O . VAL A 1 81 ? -1.237 -0.120 11.434 1.00 97.75 81 VAL A O 1
ATOM 615 N N . VAL A 1 82 ? -0.198 0.010 9.433 1.00 96.69 82 VAL A N 1
ATOM 616 C CA . VAL A 1 82 ? 0.875 -0.945 9.684 1.00 96.69 82 VAL A CA 1
ATOM 617 C C . VAL A 1 82 ? 2.224 -0.243 9.550 1.00 96.69 82 VAL A C 1
ATOM 619 O O . VAL A 1 82 ? 2.491 0.401 8.537 1.00 96.69 82 VAL A O 1
ATOM 622 N N . GLY A 1 83 ? 3.088 -0.356 10.557 1.00 96.00 83 GLY A N 1
ATOM 623 C CA . GLY A 1 83 ? 4.438 0.210 10.489 1.00 96.00 83 GLY A CA 1
ATOM 624 C C . GLY A 1 83 ? 5.203 0.180 11.807 1.00 96.00 83 GLY A C 1
ATOM 625 O O . GLY A 1 83 ? 4.732 -0.356 12.810 1.00 96.00 83 GLY A O 1
ATOM 626 N N . GLN A 1 84 ? 6.380 0.797 11.836 1.00 94.25 84 GLN A N 1
ATOM 627 C CA . GLN A 1 84 ? 7.199 0.939 13.046 1.00 94.25 84 GLN A CA 1
ATOM 628 C C . GLN A 1 84 ? 6.644 2.000 14.009 1.00 94.25 84 GLN A C 1
ATOM 630 O O . GLN A 1 84 ? 6.710 1.840 15.235 1.00 94.25 84 GLN A O 1
ATOM 635 N N . ALA A 1 85 ? 6.085 3.078 13.449 1.00 92.62 85 ALA A N 1
ATOM 636 C CA . ALA A 1 85 ? 5.544 4.229 14.174 1.00 92.62 85 ALA A CA 1
ATOM 637 C C . ALA A 1 85 ? 4.137 4.629 13.668 1.00 92.62 85 ALA A C 1
ATOM 639 O O . ALA A 1 85 ? 3.932 5.758 13.214 1.00 92.62 85 ALA A O 1
ATOM 640 N N . PRO A 1 86 ? 3.141 3.728 13.758 1.00 94.88 86 PRO A N 1
ATOM 641 C CA . PRO A 1 86 ? 1.826 3.948 13.156 1.00 94.88 86 PRO A CA 1
ATOM 642 C C . PRO A 1 86 ? 1.009 5.091 13.791 1.00 94.88 86 PRO A C 1
ATOM 644 O O . PRO A 1 86 ? 0.105 5.632 13.154 1.00 94.88 86 PRO A O 1
ATOM 647 N N . ALA A 1 87 ? 1.336 5.489 15.026 1.00 95.06 87 ALA A N 1
ATOM 648 C CA . ALA A 1 87 ? 0.582 6.478 15.801 1.00 95.06 87 ALA A CA 1
ATOM 649 C C . ALA A 1 87 ? 0.448 7.839 15.096 1.00 95.06 87 ALA A C 1
ATOM 651 O O . ALA A 1 87 ? -0.589 8.491 15.195 1.00 95.06 87 ALA A O 1
ATOM 652 N N . GLN A 1 88 ? 1.467 8.268 14.340 1.00 94.06 88 GLN A N 1
ATOM 653 C CA . GLN A 1 88 ? 1.391 9.542 13.621 1.00 94.06 88 GLN A CA 1
ATOM 654 C C . GLN A 1 88 ? 0.363 9.491 12.485 1.00 94.06 88 GLN A C 1
ATOM 656 O O . GLN A 1 88 ? -0.425 10.419 12.327 1.00 94.06 88 GLN A O 1
ATOM 661 N N . ALA A 1 89 ? 0.340 8.401 11.713 1.00 95.75 89 ALA A N 1
ATOM 662 C CA . ALA A 1 89 ? -0.653 8.211 10.660 1.00 95.75 89 ALA A CA 1
ATOM 663 C C . ALA A 1 89 ? -2.068 8.089 11.249 1.00 95.75 89 ALA A C 1
ATOM 665 O O . ALA A 1 89 ? -3.000 8.688 10.718 1.00 95.75 89 ALA A O 1
ATOM 666 N N . GLN A 1 90 ? -2.215 7.399 12.386 1.00 96.94 90 GLN A N 1
ATOM 667 C CA . GLN A 1 90 ? -3.481 7.303 13.116 1.00 96.94 90 GLN A CA 1
ATOM 668 C C . GLN A 1 90 ? -4.023 8.676 13.521 1.00 96.94 90 GLN A C 1
ATOM 670 O O . GLN A 1 90 ? -5.178 8.978 13.237 1.00 96.94 90 GLN A O 1
ATOM 675 N N . ALA A 1 91 ? -3.194 9.519 14.145 1.00 96.88 91 ALA A N 1
ATOM 676 C CA . ALA A 1 91 ? -3.604 10.856 14.567 1.00 96.88 91 ALA A CA 1
ATOM 677 C C . ALA A 1 91 ? -4.098 11.700 13.380 1.00 96.88 91 ALA A C 1
ATOM 679 O O . ALA A 1 91 ? -5.113 12.385 13.483 1.00 96.88 91 ALA A O 1
ATOM 680 N N . ILE A 1 92 ? -3.423 11.611 12.228 1.00 96.69 92 ILE A N 1
ATOM 681 C CA . ILE A 1 92 ? -3.842 12.325 11.015 1.00 96.69 92 ILE A CA 1
ATOM 682 C C . ILE A 1 92 ? -5.176 11.776 10.486 1.00 96.69 92 ILE A C 1
ATOM 684 O O . ILE A 1 92 ? -6.038 12.569 10.117 1.00 96.69 92 ILE A O 1
ATOM 688 N N . LEU A 1 93 ? -5.377 10.454 10.466 1.00 98.00 93 LEU A N 1
ATOM 689 C CA . LEU A 1 93 ? -6.637 9.840 10.021 1.00 98.00 93 LEU A CA 1
ATOM 690 C C . LEU A 1 93 ? -7.820 10.238 10.913 1.00 98.00 93 LEU A C 1
ATOM 692 O O . LEU A 1 93 ? -8.872 10.609 10.395 1.00 98.00 93 LEU A O 1
ATOM 696 N N . LEU A 1 94 ? -7.633 10.232 12.236 1.00 98.19 94 LEU A N 1
ATOM 697 C CA . LEU A 1 94 ? -8.646 10.684 13.197 1.00 98.19 94 LEU A CA 1
ATOM 698 C C . LEU A 1 94 ? -9.012 12.157 12.969 1.00 98.19 94 LEU A C 1
ATOM 700 O O . LEU A 1 94 ? -10.189 12.494 12.854 1.00 98.19 94 LEU A O 1
ATOM 704 N N . ASN A 1 95 ? -8.009 13.025 12.807 1.00 97.88 95 ASN A N 1
ATOM 705 C CA . ASN A 1 95 ? -8.220 14.449 12.520 1.00 97.88 95 ASN A CA 1
ATOM 706 C C . ASN A 1 95 ? -8.921 14.696 11.174 1.00 97.88 95 ASN A C 1
ATOM 708 O O . ASN A 1 95 ? -9.509 15.756 10.974 1.00 97.88 95 ASN A O 1
ATOM 712 N N . ARG A 1 96 ? -8.862 13.733 10.248 1.00 97.25 96 ARG A N 1
ATOM 713 C CA . ARG A 1 96 ? -9.529 13.778 8.939 1.00 97.25 96 ARG A CA 1
ATOM 714 C C . ARG A 1 96 ? -10.904 13.102 8.926 1.00 97.25 96 ARG A C 1
ATOM 716 O O . ARG A 1 96 ? -11.482 12.930 7.857 1.00 97.25 96 ARG A O 1
ATOM 723 N N . GLY A 1 97 ? -11.439 12.743 10.093 1.00 97.06 97 GLY A N 1
ATOM 724 C CA . GLY A 1 97 ? -12.802 12.232 10.236 1.00 97.06 97 GLY A CA 1
ATOM 725 C C . GLY A 1 97 ? -12.942 10.714 10.117 1.00 97.06 97 GLY A C 1
ATOM 726 O O . GLY A 1 97 ? -14.068 10.220 10.069 1.00 97.06 97 GLY A O 1
ATOM 727 N N . VAL A 1 98 ? -11.840 9.955 10.097 1.00 97.88 98 VAL A N 1
ATOM 728 C CA . VAL A 1 98 ? -11.926 8.493 10.219 1.00 97.88 98 VAL A CA 1
ATOM 729 C C . VAL A 1 98 ? -12.286 8.130 11.658 1.00 97.88 98 VAL A C 1
ATOM 731 O O . VAL A 1 98 ? -11.656 8.602 12.602 1.00 97.88 98 VAL A O 1
ATOM 734 N N . GLN A 1 99 ? -13.300 7.284 11.838 1.00 98.06 99 GLN A N 1
ATOM 735 C CA . GLN A 1 99 ? -13.769 6.893 13.168 1.00 98.06 99 GLN A CA 1
ATOM 736 C C . GLN A 1 99 ? -12.765 5.962 13.866 1.00 98.06 99 GLN A C 1
ATOM 738 O O . GLN A 1 99 ? -12.197 5.062 13.245 1.00 98.06 99 GLN A O 1
ATOM 743 N N . ALA A 1 100 ? -12.565 6.151 15.174 1.00 97.69 100 ALA A N 1
ATOM 744 C CA . ALA A 1 100 ? -11.565 5.409 15.944 1.00 97.69 100 ALA A CA 1
ATOM 745 C C . ALA A 1 100 ? -11.821 3.891 15.986 1.00 97.69 100 ALA A C 1
ATOM 747 O O . ALA A 1 100 ? -10.872 3.115 15.939 1.00 97.69 100 ALA A O 1
ATOM 748 N N . ASP A 1 101 ? -13.083 3.456 16.011 1.00 97.50 101 ASP A N 1
ATOM 749 C CA . ASP A 1 101 ? -13.480 2.038 15.973 1.00 97.50 101 ASP A CA 1
ATOM 750 C C . ASP A 1 101 ? -13.277 1.390 14.589 1.00 97.50 101 ASP A C 1
ATOM 752 O O . ASP A 1 101 ? -13.303 0.164 14.456 1.00 97.50 101 ASP A O 1
ATOM 756 N N . LYS A 1 102 ? -13.063 2.202 13.547 1.00 97.06 102 LYS A N 1
ATOM 757 C CA . LYS A 1 102 ? -12.719 1.760 12.187 1.00 97.06 102 LYS A CA 1
ATOM 758 C C . LYS A 1 102 ? -11.212 1.772 11.924 1.00 97.06 102 LYS A C 1
ATOM 760 O O . LYS A 1 102 ? -10.799 1.471 10.803 1.00 97.06 102 LYS A O 1
ATOM 765 N N . LEU A 1 103 ? -10.397 2.092 12.931 1.00 97.00 103 LEU A N 1
ATOM 766 C CA . LEU A 1 103 ? -8.941 2.073 12.852 1.00 97.00 103 LEU A CA 1
ATOM 767 C C . LEU A 1 103 ? -8.367 0.920 13.672 1.00 97.00 103 LEU A C 1
ATOM 769 O O . LEU A 1 103 ? -8.673 0.758 14.850 1.00 97.00 103 LEU A O 1
ATOM 773 N N . GLN A 1 104 ? -7.465 0.156 13.064 1.00 96.25 104 GLN A N 1
ATOM 774 C CA . GLN A 1 104 ? -6.675 -0.856 13.759 1.00 96.25 104 GLN A CA 1
ATOM 775 C C . GLN A 1 104 ? -5.187 -0.592 13.555 1.00 96.25 104 GLN A C 1
ATOM 777 O O . GLN A 1 104 ? -4.755 -0.161 12.486 1.00 96.25 104 GLN A O 1
ATOM 782 N N . MET A 1 105 ? -4.403 -0.868 14.596 1.00 97.12 105 MET A N 1
ATOM 783 C CA . MET A 1 105 ? -2.976 -0.584 14.624 1.00 97.12 105 MET A CA 1
ATOM 784 C C . MET A 1 105 ? -2.145 -1.849 14.700 1.00 97.12 105 MET A C 1
ATOM 786 O O . MET A 1 105 ? -2.347 -2.665 15.595 1.00 97.12 105 MET A O 1
ATOM 790 N N . ILE A 1 106 ? -1.177 -1.973 13.793 1.00 96.44 106 ILE A N 1
ATOM 791 C CA . ILE A 1 106 ? -0.184 -3.046 13.806 1.00 96.44 106 ILE A CA 1
ATOM 792 C C . ILE A 1 106 ? 1.197 -2.406 13.859 1.00 96.44 106 ILE A C 1
ATOM 794 O O . ILE A 1 106 ? 1.621 -1.716 12.928 1.00 96.44 106 ILE A O 1
ATOM 798 N N . ARG A 1 107 ? 1.897 -2.624 14.976 1.00 96.94 107 ARG A N 1
ATOM 799 C CA . ARG A 1 107 ? 3.248 -2.113 15.188 1.00 96.94 107 ARG A CA 1
ATOM 800 C C . ARG A 1 107 ? 4.254 -3.248 15.092 1.00 96.94 107 ARG A C 1
ATOM 802 O O . ARG A 1 107 ? 4.279 -4.130 15.946 1.00 96.94 107 ARG A O 1
ATOM 809 N N . ALA A 1 108 ? 5.132 -3.172 14.101 1.00 96.00 108 ALA A N 1
ATOM 810 C CA . ALA A 1 108 ? 6.187 -4.158 13.917 1.00 96.00 108 ALA A CA 1
ATOM 811 C C . ALA A 1 108 ? 7.457 -3.534 13.314 1.00 96.00 108 ALA A C 1
ATOM 813 O O . ALA A 1 108 ? 7.369 -2.581 12.535 1.00 96.00 108 ALA A O 1
ATOM 814 N N . PRO A 1 109 ? 8.645 -4.061 13.673 1.00 92.75 109 PRO A N 1
ATOM 815 C CA . PRO A 1 109 ? 9.931 -3.447 13.340 1.00 92.75 109 PRO A CA 1
ATOM 816 C C . PRO A 1 109 ? 10.329 -3.601 11.867 1.00 92.75 109 PRO A C 1
ATOM 818 O O . PRO A 1 109 ? 11.168 -2.849 11.385 1.00 92.75 109 PRO A O 1
ATOM 821 N N . SER A 1 110 ? 9.757 -4.559 11.138 1.00 93.62 110 SER A N 1
ATOM 822 C CA . SER A 1 110 ? 10.094 -4.822 9.737 1.00 93.62 110 SER A CA 1
ATOM 823 C C . SER A 1 110 ? 8.846 -5.098 8.911 1.00 93.62 110 SER A C 1
ATOM 825 O O . SER A 1 110 ? 7.838 -5.558 9.442 1.00 93.62 110 SER A O 1
ATOM 827 N N . GLN A 1 111 ? 8.931 -4.887 7.596 1.00 93.19 111 GLN A N 1
ATOM 828 C CA . GLN A 1 111 ? 7.822 -5.159 6.674 1.00 93.19 111 GLN A CA 1
ATOM 829 C C . GLN A 1 111 ? 7.401 -6.638 6.668 1.00 93.19 111 GLN A C 1
ATOM 831 O O . GLN A 1 111 ? 6.222 -6.937 6.515 1.00 93.19 111 GLN A O 1
ATOM 836 N N . GLN A 1 112 ? 8.333 -7.572 6.891 1.00 93.06 112 GLN A N 1
ATOM 837 C CA . GLN A 1 112 ? 7.990 -8.989 7.069 1.00 93.06 112 GLN A CA 1
ATOM 838 C C . GLN A 1 112 ? 7.152 -9.201 8.332 1.00 93.06 112 GLN A C 1
ATOM 840 O O . GLN A 1 112 ? 6.037 -9.700 8.230 1.00 93.06 112 GLN A O 1
ATOM 845 N N . ALA A 1 113 ? 7.634 -8.733 9.490 1.00 95.50 113 ALA A N 1
ATOM 846 C CA . ALA A 1 113 ? 6.922 -8.879 10.760 1.00 95.50 113 ALA A CA 1
ATOM 847 C C . ALA A 1 113 ? 5.559 -8.162 10.753 1.00 95.50 113 ALA A C 1
ATOM 849 O O . ALA A 1 113 ? 4.597 -8.623 11.359 1.00 95.50 113 ALA A O 1
ATOM 850 N N . GLN A 1 114 ? 5.469 -7.042 10.038 1.00 95.44 114 GLN A N 1
ATOM 851 C CA . GLN A 1 114 ? 4.231 -6.311 9.782 1.00 95.44 114 GLN A CA 1
ATOM 852 C C . GLN A 1 114 ? 3.204 -7.165 9.034 1.00 95.44 114 GLN A C 1
ATOM 854 O O . GLN A 1 114 ? 2.053 -7.245 9.460 1.00 95.44 114 GLN A O 1
ATOM 859 N N . LEU A 1 115 ? 3.618 -7.836 7.956 1.00 95.38 115 LEU A N 1
ATOM 860 C CA . LEU A 1 115 ? 2.744 -8.730 7.198 1.00 95.38 115 LEU A CA 1
ATOM 861 C C . LEU A 1 115 ? 2.412 -10.017 7.969 1.00 95.38 115 LEU A C 1
ATOM 863 O O . LEU A 1 115 ? 1.291 -10.501 7.862 1.00 95.38 115 LEU A O 1
ATOM 867 N N . ASP A 1 116 ? 3.327 -10.543 8.786 1.00 95.44 116 ASP A N 1
ATOM 868 C CA . ASP A 1 116 ? 3.063 -11.712 9.643 1.00 95.44 116 ASP A CA 1
ATOM 869 C C . ASP A 1 116 ? 1.993 -11.401 10.711 1.00 95.44 116 ASP A C 1
ATOM 871 O O . ASP A 1 116 ? 1.062 -12.181 10.942 1.00 95.44 116 ASP A O 1
ATOM 875 N N . GLN A 1 117 ? 2.070 -10.219 11.331 1.00 95.12 117 GLN A N 1
ATOM 876 C CA . GLN A 1 117 ? 1.042 -9.755 12.268 1.00 95.12 117 GLN A CA 1
ATOM 877 C C . GLN A 1 117 ? -0.283 -9.450 11.563 1.00 95.12 117 GLN A C 1
ATOM 879 O O . GLN A 1 117 ? -1.345 -9.761 12.100 1.00 95.12 117 GLN A O 1
ATOM 884 N N . LEU A 1 118 ? -0.238 -8.886 10.353 1.00 95.06 118 LEU A N 1
ATOM 885 C CA . LEU A 1 118 ? -1.430 -8.664 9.536 1.00 95.06 118 LEU A CA 1
ATOM 886 C C . LEU A 1 118 ? -2.124 -9.985 9.181 1.00 95.06 118 LEU A C 1
ATOM 888 O O . LEU A 1 118 ? -3.341 -10.085 9.313 1.00 95.06 118 LEU A O 1
ATOM 892 N N . HIS A 1 119 ? -1.359 -11.011 8.803 1.00 94.56 119 HIS A N 1
ATOM 893 C CA . HIS A 1 119 ? -1.875 -12.359 8.563 1.00 94.56 119 HIS A CA 1
ATOM 894 C C . HIS A 1 119 ? -2.566 -12.928 9.802 1.00 94.56 119 HIS A C 1
ATOM 896 O O . HIS A 1 119 ? -3.701 -13.394 9.722 1.00 94.56 119 HIS A O 1
ATOM 902 N N . SER A 1 120 ? -1.928 -12.797 10.966 1.00 92.50 120 SER A N 1
ATOM 903 C CA . SER A 1 120 ? -2.511 -13.227 12.241 1.00 92.50 120 SER A CA 1
ATOM 904 C C . SER A 1 120 ? -3.814 -12.480 12.556 1.00 92.50 120 SER A C 1
ATOM 906 O O . SER A 1 120 ? -4.786 -13.089 13.000 1.00 92.50 120 SER A O 1
ATOM 908 N N . ALA A 1 121 ? -3.877 -11.175 12.271 1.00 90.56 121 ALA A N 1
ATOM 909 C CA . ALA A 1 121 ? -5.093 -10.384 12.439 1.00 90.56 121 ALA A CA 1
ATOM 910 C C . ALA A 1 121 ? -6.223 -10.858 11.506 1.00 90.56 121 ALA A C 1
ATOM 912 O O . ALA A 1 121 ? -7.374 -10.935 11.934 1.00 90.56 121 ALA A O 1
ATOM 913 N N . PHE A 1 122 ? -5.903 -11.227 10.262 1.00 90.38 122 PHE A N 1
ATOM 914 C CA . PHE A 1 122 ? -6.885 -11.697 9.277 1.00 90.38 122 PHE A CA 1
ATOM 915 C C . PHE A 1 122 ? -7.402 -13.099 9.607 1.00 90.38 122 PHE A C 1
ATOM 917 O O . PHE A 1 122 ? -8.591 -13.361 9.444 1.00 90.38 122 PHE A O 1
ATOM 924 N N . ALA A 1 123 ? -6.543 -13.975 10.134 1.00 87.19 123 ALA A N 1
ATOM 925 C CA . ALA A 1 123 ? -6.903 -15.345 10.501 1.00 87.19 123 ALA A CA 1
ATOM 926 C C . ALA A 1 123 ? -7.979 -15.423 11.600 1.00 87.19 123 ALA A C 1
ATOM 928 O O . ALA A 1 123 ? -8.724 -16.396 11.673 1.00 87.19 123 ALA A O 1
ATOM 929 N N . THR A 1 124 ? -8.085 -14.395 12.447 1.00 81.88 124 THR A N 1
ATOM 930 C CA . THR A 1 124 ? -9.106 -14.322 13.509 1.00 81.88 124 THR A CA 1
ATOM 931 C C . THR A 1 124 ? -10.470 -13.808 13.027 1.00 81.88 124 THR A C 1
ATOM 933 O O . THR A 1 124 ? -11.420 -13.764 13.809 1.00 81.88 124 THR A O 1
ATOM 936 N N . GLY A 1 125 ? -10.585 -13.410 11.754 1.00 72.81 125 GLY A N 1
ATOM 937 C CA . GLY A 1 125 ? -11.767 -12.767 11.183 1.00 72.81 125 GLY A CA 1
ATOM 938 C C . GLY A 1 125 ? -12.413 -13.530 10.023 1.00 72.81 125 GLY A C 1
ATOM 939 O O . GLY A 1 125 ? -12.015 -14.630 9.649 1.00 72.81 125 GLY A O 1
ATOM 940 N N . ARG A 1 126 ? -13.450 -12.919 9.437 1.00 75.81 126 ARG A N 1
ATOM 941 C CA . ARG A 1 126 ? -14.002 -13.339 8.137 1.00 75.81 126 ARG A CA 1
ATOM 942 C C . ARG A 1 126 ? -12.976 -13.082 7.026 1.00 75.81 126 ARG A C 1
ATOM 944 O O . ARG A 1 126 ? -12.114 -12.232 7.228 1.00 75.81 126 ARG A O 1
ATOM 951 N N . PRO A 1 127 ? -13.082 -13.741 5.857 1.00 69.62 127 PRO A N 1
ATOM 952 C CA . PRO A 1 127 ? -12.270 -13.393 4.695 1.00 69.62 127 PRO A CA 1
ATOM 953 C C . PRO A 1 127 ? -12.407 -11.894 4.413 1.00 69.62 127 PRO A C 1
ATOM 955 O O . PRO A 1 127 ? -13.521 -11.418 4.202 1.00 69.62 127 PRO A O 1
ATOM 958 N N . ILE A 1 128 ? -11.296 -11.161 4.482 1.00 80.81 128 ILE A N 1
ATOM 959 C CA . ILE A 1 128 ? -11.271 -9.711 4.281 1.00 80.81 128 ILE A CA 1
ATOM 960 C C . ILE A 1 128 ? -10.712 -9.452 2.892 1.00 80.81 128 ILE A C 1
ATOM 962 O O . ILE A 1 128 ? -9.552 -9.767 2.622 1.00 80.81 128 ILE A O 1
ATOM 966 N N . ASP A 1 129 ? -11.525 -8.857 2.027 1.00 88.88 129 ASP A N 1
ATOM 967 C CA . ASP A 1 129 ? -11.013 -8.230 0.817 1.00 88.88 129 ASP A CA 1
ATOM 968 C C . ASP A 1 129 ? -10.320 -6.922 1.216 1.00 88.88 129 ASP A C 1
ATOM 970 O O . ASP A 1 129 ? -10.928 -6.057 1.861 1.00 88.88 129 ASP A O 1
ATOM 974 N N . ALA A 1 130 ? -9.024 -6.815 0.917 1.00 93.94 130 ALA A N 1
ATOM 975 C CA . ALA A 1 130 ? -8.181 -5.760 1.459 1.00 93.94 130 ALA A CA 1
ATOM 976 C C . ALA A 1 130 ? -7.305 -5.073 0.405 1.00 93.94 130 ALA A C 1
ATOM 978 O O . ALA A 1 130 ? -6.610 -5.723 -0.379 1.00 93.94 130 ALA A O 1
ATOM 979 N N . LEU A 1 131 ? -7.286 -3.738 0.445 1.00 94.94 131 LEU A N 1
ATOM 980 C CA . LEU A 1 131 ? -6.437 -2.898 -0.402 1.00 94.94 131 LEU A CA 1
ATOM 981 C C . LEU A 1 131 ? -5.148 -2.516 0.313 1.00 94.94 131 LEU A C 1
ATOM 983 O O . LEU A 1 131 ? -5.181 -1.854 1.342 1.00 94.94 131 LEU A O 1
ATOM 987 N N . LEU A 1 132 ? -4.005 -2.864 -0.258 1.00 95.25 132 LEU A N 1
ATOM 988 C CA . LEU A 1 132 ? -2.699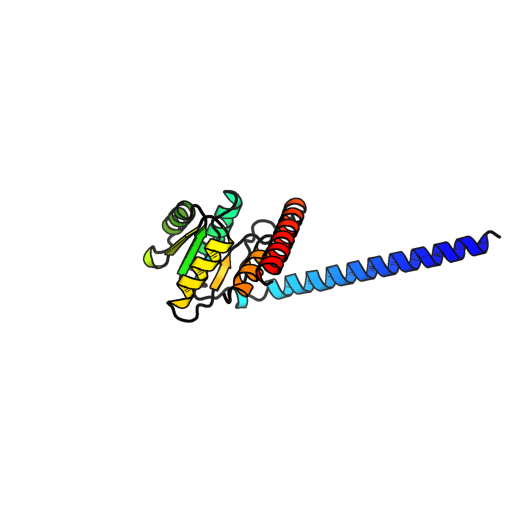 -2.391 0.168 1.00 95.25 132 LEU A CA 1
ATOM 989 C C . LEU A 1 132 ? -2.424 -1.000 -0.412 1.00 95.25 132 LEU A C 1
ATOM 991 O O . LEU A 1 132 ? -2.241 -0.849 -1.621 1.00 95.25 132 LEU A O 1
ATOM 995 N N . ILE A 1 133 ? -2.322 -0.005 0.465 1.00 94.38 133 ILE A N 1
ATOM 996 C CA . ILE A 1 133 ? -1.933 1.364 0.125 1.00 94.38 133 ILE A CA 1
ATOM 997 C C . ILE A 1 133 ? -0.443 1.537 0.424 1.00 94.38 133 ILE A C 1
ATOM 999 O O . ILE A 1 133 ? -0.018 1.574 1.584 1.00 94.38 133 ILE A O 1
ATOM 1003 N N . ALA A 1 134 ? 0.342 1.658 -0.642 1.00 91.88 134 ALA A N 1
ATOM 1004 C CA . ALA A 1 134 ? 1.788 1.857 -0.616 1.00 91.88 134 ALA A CA 1
ATOM 1005 C C . ALA A 1 134 ? 2.225 2.744 -1.794 1.00 91.88 134 ALA A C 1
ATOM 1007 O O . ALA A 1 134 ? 1.415 3.078 -2.664 1.00 91.88 134 ALA A O 1
ATOM 1008 N N . GLU A 1 135 ? 3.504 3.121 -1.831 1.00 87.62 135 GLU A N 1
ATOM 1009 C CA . GLU A 1 135 ? 4.048 3.812 -3.005 1.00 87.62 135 GLU A CA 1
ATOM 1010 C C . GLU A 1 135 ? 4.075 2.879 -4.227 1.00 87.62 135 GLU A C 1
ATOM 1012 O O . GLU A 1 135 ? 4.286 1.671 -4.062 1.00 87.62 135 GLU A O 1
ATOM 1017 N N . PRO A 1 136 ? 3.929 3.416 -5.455 1.00 82.75 136 PRO A N 1
ATOM 1018 C CA . PRO A 1 136 ? 3.930 2.616 -6.679 1.00 82.75 136 PRO A CA 1
ATOM 1019 C C . PRO A 1 136 ? 5.149 1.701 -6.825 1.00 82.75 136 PRO A C 1
ATOM 1021 O O . PRO A 1 136 ? 5.015 0.574 -7.290 1.00 82.75 136 PRO A O 1
ATOM 1024 N N . VAL A 1 137 ? 6.332 2.163 -6.409 1.00 83.06 137 VAL A N 1
ATOM 1025 C CA . VAL A 1 137 ? 7.558 1.358 -6.491 1.00 83.06 137 VAL A CA 1
ATOM 1026 C C . VAL A 1 137 ? 7.520 0.177 -5.513 1.00 83.06 137 VAL A C 1
ATOM 1028 O O . VAL A 1 137 ? 7.867 -0.939 -5.888 1.00 83.06 137 VAL A O 1
ATOM 1031 N N . GLU A 1 138 ? 7.011 0.378 -4.295 1.00 87.56 138 GLU A N 1
ATOM 1032 C CA . GLU A 1 138 ? 7.013 -0.634 -3.227 1.00 87.56 138 GLU A CA 1
ATOM 1033 C C . GLU A 1 138 ? 5.901 -1.679 -3.375 1.00 87.56 138 GLU A C 1
ATOM 1035 O O . GLU A 1 138 ? 6.013 -2.803 -2.871 1.00 87.56 138 GLU A O 1
ATOM 1040 N N . ILE A 1 139 ? 4.803 -1.310 -4.043 1.00 89.38 139 ILE A N 1
ATOM 1041 C CA . ILE A 1 139 ? 3.557 -2.077 -4.011 1.00 89.38 139 ILE A CA 1
ATOM 1042 C C . ILE A 1 139 ? 3.737 -3.503 -4.533 1.00 89.38 139 ILE A C 1
ATOM 1044 O O . ILE A 1 139 ? 3.228 -4.438 -3.926 1.00 89.38 139 ILE A O 1
ATOM 1048 N N . LEU A 1 140 ? 4.514 -3.702 -5.602 1.00 89.25 140 LEU A N 1
ATOM 1049 C CA . LEU A 1 140 ? 4.710 -5.025 -6.198 1.00 89.25 140 LEU A CA 1
ATOM 1050 C C . LEU A 1 140 ? 5.461 -5.966 -5.257 1.00 89.25 140 LEU A C 1
ATOM 1052 O O . LEU A 1 140 ? 5.055 -7.117 -5.079 1.00 89.25 140 LEU A O 1
ATOM 1056 N N . ARG A 1 141 ? 6.531 -5.479 -4.617 1.00 92.38 141 ARG A N 1
ATOM 1057 C CA . ARG A 1 141 ? 7.284 -6.276 -3.646 1.00 92.38 141 ARG A CA 1
ATOM 1058 C C . ARG A 1 141 ? 6.410 -6.619 -2.446 1.00 92.38 141 ARG A C 1
ATOM 1060 O O . ARG A 1 141 ? 6.385 -7.775 -2.033 1.00 92.38 141 ARG A O 1
ATOM 1067 N N . LEU A 1 142 ? 5.673 -5.652 -1.909 1.00 94.31 142 LEU A N 1
ATOM 1068 C CA . LEU A 1 142 ? 4.796 -5.879 -0.761 1.00 94.31 142 LEU A CA 1
ATOM 1069 C C . LEU A 1 142 ? 3.643 -6.838 -1.083 1.00 94.31 142 LEU A C 1
ATOM 1071 O O . LEU A 1 142 ? 3.359 -7.724 -0.280 1.00 94.31 142 LEU A O 1
ATOM 1075 N N . LEU A 1 143 ? 3.027 -6.726 -2.264 1.00 94.00 143 LEU A N 1
ATOM 1076 C CA . LEU A 1 143 ? 2.010 -7.672 -2.730 1.00 94.00 143 LEU A CA 1
ATOM 1077 C C . LEU A 1 143 ? 2.582 -9.083 -2.867 1.00 94.00 143 LEU A C 1
ATOM 1079 O O . LEU A 1 143 ? 1.943 -10.037 -2.431 1.00 94.00 143 LEU A O 1
ATOM 1083 N N . LYS A 1 144 ? 3.801 -9.230 -3.400 1.00 92.94 144 LYS A N 1
ATOM 1084 C CA . LYS A 1 144 ? 4.481 -10.531 -3.452 1.00 92.94 144 LYS A CA 1
ATOM 1085 C C . LYS A 1 144 ? 4.717 -11.097 -2.048 1.00 92.94 144 LYS A C 1
ATOM 10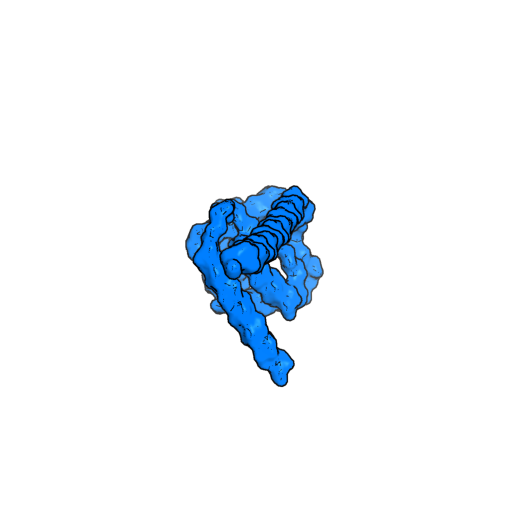87 O O . LYS A 1 144 ? 4.358 -12.241 -1.789 1.00 92.94 144 LYS A O 1
ATOM 1092 N N . MET A 1 145 ? 5.247 -10.291 -1.129 1.00 95.00 145 MET A N 1
ATOM 1093 C CA . MET A 1 145 ? 5.481 -10.704 0.261 1.00 95.00 145 MET A CA 1
ATOM 1094 C C . MET A 1 145 ? 4.195 -11.096 0.997 1.00 95.00 145 MET A C 1
ATOM 1096 O O . MET A 1 145 ? 4.223 -12.003 1.831 1.00 95.00 145 MET A O 1
ATOM 1100 N N . ALA A 1 146 ? 3.090 -10.400 0.720 1.00 95.06 146 ALA A N 1
ATOM 1101 C CA . ALA A 1 146 ? 1.771 -10.701 1.260 1.00 95.06 146 ALA A CA 1
ATOM 1102 C C . ALA A 1 146 ? 1.221 -12.007 0.668 1.00 95.06 146 ALA A C 1
ATOM 1104 O O . ALA A 1 146 ? 0.783 -12.884 1.409 1.00 95.06 146 ALA A O 1
ATOM 1105 N N . HIS A 1 147 ? 1.328 -12.181 -0.650 1.00 94.25 147 HIS A N 1
ATOM 1106 C CA . HIS A 1 147 ? 0.915 -13.400 -1.337 1.00 94.25 147 HIS A CA 1
ATOM 1107 C C . HIS A 1 147 ? 1.655 -14.640 -0.817 1.00 94.25 147 HIS A C 1
ATOM 1109 O O . HIS A 1 147 ? 1.020 -15.655 -0.544 1.00 94.25 147 HIS A O 1
ATOM 1115 N N . ASP A 1 148 ? 2.968 -14.542 -0.586 1.00 94.25 148 ASP A N 1
ATOM 1116 C CA . ASP A 1 148 ? 3.772 -15.632 -0.009 1.00 94.25 148 ASP A CA 1
ATOM 1117 C C . ASP A 1 148 ? 3.313 -16.028 1.413 1.00 94.25 148 ASP A C 1
ATOM 1119 O O . ASP A 1 148 ? 3.603 -17.127 1.876 1.00 94.25 148 ASP A O 1
ATOM 1123 N N . ARG A 1 149 ? 2.569 -15.148 2.099 1.00 93.06 149 ARG A N 1
ATOM 1124 C CA . ARG A 1 149 ? 1.947 -15.373 3.418 1.00 93.06 149 ARG A CA 1
ATOM 1125 C C . ARG A 1 149 ? 0.465 -15.745 3.327 1.00 93.06 149 ARG A C 1
ATOM 1127 O O . ARG A 1 149 ? -0.231 -15.739 4.336 1.00 93.06 149 ARG A O 1
ATOM 1134 N N . GLY A 1 150 ? -0.057 -15.996 2.129 1.00 92.25 150 GLY A N 1
ATOM 1135 C CA . GLY A 1 150 ? -1.477 -16.279 1.922 1.00 92.25 150 GLY A CA 1
ATOM 1136 C C . GLY A 1 150 ? -2.401 -15.094 2.227 1.00 92.25 150 GLY A C 1
ATOM 1137 O O . GLY A 1 150 ? -3.575 -15.303 2.517 1.00 92.25 150 GLY A O 1
ATOM 1138 N N . LEU A 1 151 ? -1.896 -13.856 2.193 1.00 93.25 151 LEU A N 1
ATOM 1139 C CA . LEU A 1 151 ? -2.711 -12.648 2.329 1.00 93.25 151 LEU A CA 1
ATOM 1140 C C . LEU A 1 151 ? -3.242 -12.215 0.949 1.00 93.25 151 LEU A C 1
ATOM 1142 O O . LEU A 1 151 ? -2.441 -11.827 0.092 1.00 93.25 151 LEU A O 1
ATOM 1146 N N . PRO A 1 152 ? -4.567 -12.229 0.715 1.00 90.62 152 PRO A N 1
ATOM 1147 C CA . PRO A 1 152 ? -5.158 -11.833 -0.561 1.00 90.62 152 PRO A CA 1
ATOM 1148 C C . PRO A 1 152 ? -5.296 -10.303 -0.651 1.00 90.62 152 PRO A C 1
ATOM 1150 O O . PRO A 1 152 ? -6.399 -9.765 -0.635 1.00 90.62 152 PRO A O 1
ATOM 1153 N N . LEU A 1 153 ? -4.169 -9.586 -0.706 1.00 93.19 153 LEU A N 1
ATOM 1154 C CA . LEU A 1 153 ? -4.168 -8.126 -0.850 1.00 93.19 153 LEU A CA 1
ATOM 1155 C C . LEU A 1 153 ? -4.238 -7.708 -2.323 1.00 93.19 153 LEU A C 1
ATOM 1157 O O . LEU A 1 153 ? -3.590 -8.309 -3.182 1.00 93.19 153 LEU A O 1
ATOM 1161 N N . ARG A 1 154 ? -4.964 -6.623 -2.600 1.00 92.94 154 ARG A N 1
ATOM 1162 C CA . ARG A 1 154 ? -4.985 -5.930 -3.898 1.00 92.94 154 ARG A CA 1
ATOM 1163 C C . ARG A 1 154 ? -4.275 -4.583 -3.781 1.00 92.94 154 ARG A C 1
ATOM 1165 O O . ARG A 1 154 ? -4.314 -3.962 -2.730 1.00 92.94 154 ARG A O 1
ATOM 1172 N N . GLY A 1 155 ? -3.579 -4.134 -4.821 1.00 90.50 155 GLY A N 1
ATOM 1173 C CA . GLY A 1 155 ? -2.818 -2.882 -4.760 1.00 90.50 155 GLY A CA 1
ATOM 1174 C C . GLY A 1 155 ? -3.682 -1.644 -5.001 1.00 90.50 155 GLY A C 1
ATOM 1175 O O . GLY A 1 155 ? -4.396 -1.594 -5.994 1.00 90.50 155 GLY A O 1
ATOM 1176 N N . ALA A 1 156 ? -3.552 -0.629 -4.147 1.00 89.81 156 ALA A N 1
ATOM 1177 C CA . ALA A 1 156 ? -4.103 0.713 -4.334 1.00 89.81 156 ALA A CA 1
ATOM 1178 C C . ALA A 1 156 ? -2.968 1.756 -4.228 1.00 89.81 156 ALA A C 1
ATOM 1180 O O . ALA A 1 156 ? -2.752 2.328 -3.153 1.00 89.81 156 ALA A O 1
ATOM 1181 N N . PRO A 1 157 ? -2.189 1.974 -5.306 1.00 84.88 157 PRO A N 1
ATOM 1182 C CA . PRO A 1 157 ? -1.030 2.862 -5.271 1.00 84.88 157 PRO A CA 1
ATOM 1183 C C . PRO A 1 157 ? -1.430 4.321 -5.013 1.00 84.88 157 PRO A C 1
ATOM 1185 O O . PRO A 1 157 ? -2.530 4.761 -5.357 1.00 84.88 157 PRO A O 1
ATOM 1188 N N . THR A 1 158 ? -0.520 5.098 -4.428 1.00 85.62 158 THR A N 1
ATOM 1189 C CA . THR A 1 158 ? -0.688 6.551 -4.298 1.00 85.62 158 THR A CA 1
ATOM 1190 C C . THR A 1 158 ? -0.489 7.249 -5.648 1.00 85.62 158 THR A C 1
ATOM 1192 O O . THR A 1 158 ? 0.379 6.886 -6.439 1.00 85.62 158 THR A O 1
ATOM 1195 N N . SER A 1 159 ? -1.267 8.301 -5.921 1.00 70.75 159 SER A N 1
ATOM 1196 C CA . SER A 1 159 ? -1.172 9.087 -7.167 1.00 70.75 159 SER A CA 1
ATOM 1197 C C . SER A 1 159 ? -0.102 10.190 -7.117 1.00 70.75 159 SER A C 1
ATOM 1199 O O . SER A 1 159 ? -0.139 11.118 -7.920 1.00 70.75 159 SER A O 1
ATOM 1201 N N . ARG A 1 160 ? 0.821 10.146 -6.144 1.00 64.12 160 ARG A N 1
ATOM 1202 C CA . ARG A 1 160 ? 1.691 11.284 -5.804 1.00 64.12 160 ARG A CA 1
ATOM 1203 C C . ARG A 1 160 ? 2.692 11.627 -6.907 1.00 64.12 160 ARG A C 1
ATOM 1205 O O . ARG A 1 160 ? 3.008 12.800 -7.093 1.00 64.12 160 ARG A O 1
ATOM 1212 N N . THR A 1 161 ? 3.193 10.630 -7.626 1.00 55.62 161 THR A N 1
ATOM 1213 C CA . THR A 1 161 ? 4.331 10.842 -8.520 1.00 55.62 161 THR A CA 1
ATOM 1214 C C . THR A 1 161 ? 4.038 10.254 -9.888 1.00 55.62 161 THR A C 1
ATOM 1216 O O . THR A 1 161 ? 4.263 9.078 -10.147 1.00 55.62 161 THR A O 1
ATOM 1219 N N . SER A 1 162 ? 3.544 11.101 -10.791 1.00 53.69 162 SER A N 1
ATOM 1220 C CA . SER A 1 162 ? 3.482 10.795 -12.225 1.00 53.69 162 SER A CA 1
ATOM 1221 C C . SER A 1 162 ? 4.885 10.720 -12.849 1.00 53.69 162 SER A C 1
ATOM 1223 O O . SER A 1 162 ? 5.052 10.168 -13.933 1.00 53.69 162 SER A O 1
ATOM 1225 N N . ALA A 1 163 ? 5.895 11.292 -12.179 1.00 63.19 163 ALA A N 1
ATOM 1226 C CA . ALA A 1 163 ? 7.292 11.241 -12.588 1.00 63.19 163 ALA A CA 1
ATOM 1227 C C . ALA A 1 163 ? 7.977 9.996 -12.005 1.00 63.19 163 ALA A C 1
ATOM 1229 O O . ALA A 1 163 ? 8.040 9.815 -10.790 1.00 63.19 163 ALA A O 1
ATOM 1230 N N . ILE A 1 164 ? 8.495 9.140 -12.884 1.00 66.38 164 ILE A N 1
ATOM 1231 C CA . ILE A 1 164 ? 9.242 7.940 -12.504 1.00 66.38 164 ILE A CA 1
ATOM 1232 C C . ILE A 1 164 ? 10.605 8.369 -11.949 1.00 66.38 164 ILE A C 1
ATOM 1234 O O . ILE A 1 164 ? 11.452 8.858 -12.696 1.00 66.38 164 ILE A O 1
ATOM 1238 N N . ASP A 1 165 ? 10.831 8.156 -10.653 1.00 76.81 165 ASP A N 1
ATOM 1239 C CA . ASP A 1 165 ? 12.165 8.249 -10.060 1.00 76.81 165 ASP A CA 1
ATOM 1240 C C . ASP A 1 165 ? 12.925 6.938 -10.309 1.00 76.81 165 ASP A C 1
ATOM 1242 O O . ASP A 1 165 ? 12.702 5.921 -9.649 1.00 76.81 165 ASP A O 1
ATOM 1246 N N . LEU A 1 166 ? 13.829 6.961 -11.291 1.00 79.25 166 LEU A N 1
ATOM 1247 C CA . LEU A 1 166 ? 14.654 5.807 -11.652 1.00 79.25 166 LEU A CA 1
ATOM 1248 C C . LEU A 1 166 ? 15.530 5.322 -10.489 1.00 79.25 166 LEU A C 1
ATOM 1250 O O . LEU A 1 166 ? 15.788 4.122 -10.398 1.00 79.25 166 LEU A O 1
ATOM 1254 N N . GLY A 1 167 ? 15.970 6.216 -9.598 1.00 81.88 167 GLY A N 1
ATOM 1255 C CA . GLY A 1 167 ? 16.769 5.844 -8.431 1.00 81.88 167 GLY A CA 1
ATOM 1256 C C . GLY A 1 167 ? 15.961 4.996 -7.453 1.00 81.88 167 GLY A C 1
ATOM 1257 O O . GLY A 1 167 ? 16.406 3.919 -7.053 1.00 81.88 167 GLY A O 1
ATOM 1258 N N . ALA A 1 168 ? 14.737 5.432 -7.150 1.00 77.25 168 ALA A N 1
ATOM 1259 C CA . ALA A 1 168 ? 13.805 4.680 -6.312 1.00 77.25 168 ALA A CA 1
ATOM 1260 C C . ALA A 1 168 ? 13.438 3.318 -6.928 1.00 77.25 168 ALA A C 1
ATOM 1262 O O . ALA A 1 168 ? 13.358 2.320 -6.214 1.00 77.25 168 ALA A O 1
ATOM 1263 N N . VAL A 1 169 ? 13.274 3.248 -8.256 1.00 78.69 169 VAL A N 1
ATOM 1264 C CA . VAL A 1 169 ? 13.018 1.979 -8.961 1.00 78.69 169 VAL A CA 1
ATOM 1265 C C . VAL A 1 169 ? 14.191 1.009 -8.804 1.00 78.69 169 VAL A C 1
ATOM 1267 O O . VAL A 1 169 ? 13.973 -0.161 -8.498 1.00 78.69 169 VAL A O 1
ATOM 1270 N N . VAL A 1 170 ? 15.432 1.468 -8.995 1.00 82.12 170 VAL A N 1
ATOM 1271 C CA . VAL A 1 170 ? 16.621 0.607 -8.877 1.00 82.12 170 VAL A CA 1
ATOM 1272 C C . VAL A 1 170 ? 16.805 0.093 -7.446 1.00 82.12 170 VAL A C 1
ATOM 1274 O O . VAL A 1 170 ? 17.055 -1.102 -7.272 1.00 82.12 170 VAL A O 1
ATOM 1277 N N . ASP A 1 171 ? 16.648 0.952 -6.433 1.00 84.69 171 ASP A N 1
ATOM 1278 C CA . ASP A 1 171 ? 16.733 0.540 -5.022 1.00 84.69 171 ASP A CA 1
ATOM 1279 C C . ASP A 1 171 ? 15.689 -0.539 -4.702 1.00 84.69 171 ASP A C 1
ATOM 1281 O O . ASP A 1 171 ? 15.991 -1.587 -4.124 1.00 84.69 171 ASP A O 1
ATOM 1285 N N . GLU A 1 172 ? 14.460 -0.343 -5.173 1.00 83.25 172 GLU A N 1
ATOM 1286 C CA . GLU A 1 172 ? 13.367 -1.267 -4.905 1.00 83.25 172 GLU A CA 1
ATOM 1287 C C . GLU A 1 172 ? 13.525 -2.610 -5.635 1.00 83.25 172 GLU A C 1
ATOM 1289 O O . GLU A 1 172 ? 13.238 -3.664 -5.059 1.00 83.25 172 GLU A O 1
ATOM 1294 N N . VAL A 1 173 ? 14.074 -2.611 -6.856 1.00 81.38 173 VAL A N 1
ATOM 1295 C CA . VAL A 1 173 ? 14.484 -3.842 -7.555 1.00 81.38 173 VAL A CA 1
ATOM 1296 C C . VAL A 1 173 ? 15.548 -4.590 -6.746 1.00 81.38 173 VAL A C 1
ATOM 1298 O O . VAL A 1 173 ? 15.443 -5.807 -6.567 1.00 81.38 173 VAL A O 1
ATOM 1301 N N . GLY A 1 174 ? 16.539 -3.883 -6.198 1.00 85.31 174 GLY A N 1
ATOM 1302 C CA . GLY A 1 174 ? 17.556 -4.473 -5.324 1.00 85.31 174 GLY A CA 1
ATOM 1303 C C . GLY A 1 174 ? 16.953 -5.115 -4.069 1.00 85.31 174 GLY A C 1
ATOM 1304 O O . GLY A 1 174 ? 17.260 -6.269 -3.742 1.00 85.31 174 GLY A O 1
ATOM 1305 N N . ARG A 1 175 ? 16.033 -4.415 -3.396 1.00 86.00 175 ARG A N 1
ATOM 1306 C CA . ARG A 1 175 ? 15.302 -4.940 -2.228 1.00 86.00 175 ARG A CA 1
ATOM 1307 C C . ARG A 1 175 ? 14.457 -6.160 -2.579 1.00 86.00 175 ARG A C 1
ATOM 1309 O O . ARG A 1 175 ? 14.431 -7.122 -1.810 1.00 86.00 175 ARG A O 1
ATOM 1316 N N . TYR A 1 176 ? 13.802 -6.153 -3.738 1.00 84.38 176 TYR A N 1
ATOM 1317 C CA . TYR A 1 176 ? 13.038 -7.295 -4.233 1.00 84.38 176 TYR A CA 1
ATOM 1318 C C . TYR A 1 176 ? 13.926 -8.531 -4.421 1.00 84.38 176 TYR A C 1
ATOM 1320 O O . TYR A 1 176 ? 13.620 -9.588 -3.869 1.00 84.38 176 TYR A O 1
ATOM 1328 N N . PHE A 1 177 ? 15.055 -8.405 -5.125 1.00 84.81 177 PHE A N 1
ATOM 1329 C CA . PHE A 1 177 ? 15.986 -9.525 -5.306 1.00 84.81 177 PHE A CA 1
ATOM 1330 C C . PHE A 1 177 ? 16.548 -10.030 -3.979 1.00 84.81 177 PHE A C 1
ATOM 1332 O O . PHE A 1 177 ? 16.621 -11.239 -3.768 1.00 84.81 177 PHE A O 1
ATOM 1339 N N . THR A 1 178 ? 16.884 -9.120 -3.065 1.00 88.44 178 THR A N 1
ATOM 1340 C CA . THR A 1 178 ? 17.358 -9.481 -1.723 1.00 88.44 178 THR A CA 1
ATOM 1341 C C . THR A 1 178 ? 16.320 -10.323 -0.979 1.00 88.44 178 THR A C 1
ATOM 1343 O O . THR A 1 178 ? 16.660 -11.367 -0.423 1.00 88.44 178 THR A O 1
ATOM 1346 N N . TYR A 1 179 ? 15.042 -9.931 -1.027 1.00 86.88 179 TYR A N 1
ATOM 1347 C CA . TYR A 1 179 ? 13.946 -10.715 -0.453 1.00 86.88 179 TYR A CA 1
ATOM 1348 C C . TYR A 1 179 ? 13.798 -12.096 -1.114 1.00 86.88 179 TYR A C 1
ATOM 1350 O O . TYR A 1 179 ? 13.679 -13.101 -0.410 1.00 86.88 179 TYR A O 1
ATOM 1358 N N . VAL A 1 180 ? 13.832 -12.174 -2.447 1.00 84.62 180 VAL A N 1
ATOM 1359 C CA . VAL A 1 180 ? 13.699 -13.446 -3.184 1.00 84.62 180 VAL A CA 1
ATOM 1360 C C . VAL A 1 180 ? 14.850 -14.404 -2.857 1.00 84.62 180 VAL A C 1
ATOM 1362 O O . VAL A 1 180 ? 14.622 -15.588 -2.629 1.00 84.62 180 VAL A O 1
ATOM 1365 N N . LEU A 1 181 ? 16.083 -13.904 -2.774 1.00 87.94 181 LEU A N 1
ATOM 1366 C CA . LEU A 1 181 ? 17.245 -14.725 -2.422 1.00 87.94 181 LEU A CA 1
ATOM 1367 C C . LEU A 1 181 ? 17.192 -15.196 -0.962 1.00 87.94 181 LEU A C 1
ATOM 1369 O O . LEU A 1 181 ? 17.415 -16.376 -0.693 1.00 87.94 181 LEU A O 1
ATOM 1373 N N . ALA A 1 182 ? 16.847 -14.303 -0.030 1.00 87.19 182 ALA A N 1
ATOM 1374 C CA . ALA A 1 182 ? 16.713 -14.652 1.383 1.00 87.19 182 ALA A CA 1
ATOM 1375 C C . ALA A 1 182 ? 15.596 -15.686 1.613 1.00 87.19 182 ALA A C 1
ATOM 1377 O O . ALA A 1 182 ? 15.795 -16.671 2.324 1.00 87.19 182 ALA A O 1
ATOM 1378 N N . SER A 1 183 ? 14.442 -15.519 0.961 1.00 81.56 183 SER A N 1
ATOM 1379 C CA . SER A 1 183 ? 13.327 -16.474 1.054 1.00 81.56 183 SER A CA 1
ATOM 1380 C C . SER A 1 183 ? 13.660 -17.832 0.432 1.00 81.56 183 SER A C 1
ATOM 1382 O O . SER A 1 183 ? 13.331 -18.856 1.026 1.00 81.56 183 SER A O 1
ATOM 1384 N N . ALA A 1 184 ? 14.384 -17.868 -0.692 1.00 81.00 184 ALA A N 1
ATOM 1385 C CA . ALA A 1 184 ? 14.840 -19.119 -1.300 1.00 81.00 184 ALA A CA 1
ATOM 1386 C C . ALA A 1 184 ? 15.810 -19.900 -0.395 1.00 81.00 184 ALA A C 1
ATOM 1388 O O . ALA A 1 184 ? 15.781 -21.130 -0.382 1.00 81.00 184 ALA A O 1
ATOM 1389 N N . SER A 1 185 ? 16.659 -19.207 0.375 1.00 80.19 185 SER A N 1
ATOM 1390 C CA . SER A 1 185 ? 17.562 -19.867 1.328 1.00 80.19 185 SER A CA 1
ATOM 1391 C C . SER A 1 185 ? 16.851 -20.464 2.544 1.00 80.19 185 SER A C 1
ATOM 1393 O O . SER A 1 185 ? 17.316 -21.469 3.064 1.00 80.19 185 SER A O 1
ATOM 1395 N N . ALA A 1 186 ? 15.718 -19.897 2.966 1.00 77.88 186 ALA A N 1
ATOM 1396 C CA . ALA A 1 186 ? 14.971 -20.359 4.138 1.00 77.88 186 ALA A CA 1
ATOM 1397 C C . ALA A 1 186 ? 14.129 -21.626 3.883 1.00 77.88 186 ALA A C 1
ATOM 1399 O O . ALA A 1 186 ? 13.597 -22.203 4.826 1.00 77.88 186 ALA A O 1
ATOM 1400 N N . GLN A 1 187 ? 13.973 -22.038 2.621 1.00 71.50 187 GLN A N 1
ATOM 1401 C CA . GLN A 1 187 ? 13.200 -23.223 2.220 1.00 71.50 187 GLN A CA 1
ATOM 1402 C C . GLN A 1 187 ? 14.060 -24.484 2.018 1.00 71.50 187 GLN A C 1
ATOM 1404 O O . GLN A 1 187 ? 13.517 -25.528 1.658 1.00 71.50 187 GLN A O 1
ATOM 1409 N N . ARG A 1 188 ? 15.382 -24.389 2.199 1.00 59.47 188 ARG A N 1
ATOM 1410 C CA . ARG A 1 188 ? 16.309 -25.530 2.164 1.00 59.47 188 ARG A CA 1
ATOM 1411 C C . ARG A 1 188 ? 16.621 -26.002 3.573 1.00 59.47 188 ARG A C 1
ATOM 1413 O O . ARG A 1 188 ? 16.739 -27.234 3.731 1.00 59.47 188 ARG A O 1
#

Foldseek 3Di:
DPPVVVVVVVVVVVVVVVVVVVVVVVCVVVVVVVVVVVPPPVLQAWAEEEQECDDDPVQNVLLLVLRLVCCVVVSYPAYEYFEQCRVVSVVVSVVSPDDPVRYHYHHDHDLLVRLVVVLVVCVVDDNTAYEYEGAPLQ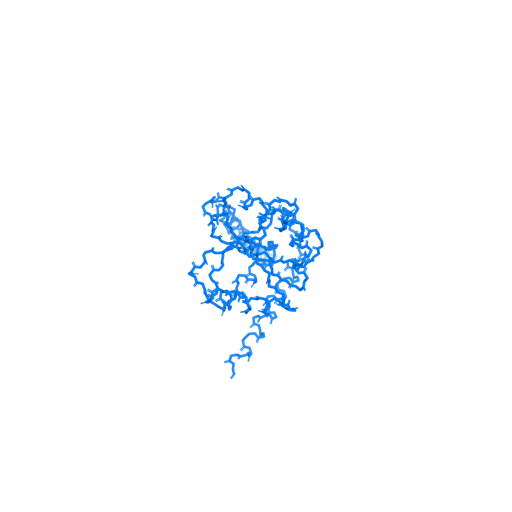QVLSCVSNVVSVHNYDYDHGPRDPDDDVVSNVVSVVVSVVVVVVVVVVVD